Protein AF-A0A6P0Q5F5-F1 (afdb_monomer_lite)

Radius of gyration: 24.85 Å; chains: 1; bounding box: 51×72×70 Å

Structure (mmCIF, N/CA/C/O backbone):
data_AF-A0A6P0Q5F5-F1
#
_entry.id   AF-A0A6P0Q5F5-F1
#
loop_
_atom_site.group_PDB
_atom_site.id
_atom_site.type_symbol
_atom_site.label_atom_id
_atom_site.label_alt_id
_atom_site.label_comp_id
_atom_site.label_asym_id
_atom_site.label_entity_id
_atom_site.label_seq_id
_atom_site.pdbx_PDB_ins_code
_atom_site.Cartn_x
_atom_site.Cartn_y
_atom_site.Cartn_z
_atom_site.occupancy
_atom_site.B_iso_or_equiv
_atom_site.auth_seq_id
_atom_site.auth_comp_id
_atom_site.auth_asym_id
_atom_site.auth_atom_id
_atom_site.pdbx_PDB_model_num
ATOM 1 N N . MET A 1 1 ? -6.596 -30.985 15.716 1.00 30.78 1 MET A N 1
ATOM 2 C CA . MET A 1 1 ? -5.579 -29.990 16.115 1.00 30.78 1 MET A CA 1
ATOM 3 C C . MET A 1 1 ? -5.295 -29.166 14.877 1.00 30.78 1 MET A C 1
ATOM 5 O O . MET A 1 1 ? -4.617 -29.655 13.985 1.00 30.78 1 MET A O 1
ATOM 9 N N . ASN A 1 2 ? -5.931 -28.003 14.753 1.00 33.09 2 ASN A N 1
ATOM 10 C CA . ASN A 1 2 ? -5.786 -27.166 13.567 1.00 33.09 2 ASN A CA 1
ATOM 11 C C . ASN A 1 2 ? -4.580 -26.261 13.804 1.00 33.09 2 ASN A C 1
ATOM 13 O O . ASN A 1 2 ? -4.700 -25.262 14.504 1.00 33.09 2 ASN A O 1
ATOM 17 N N . ASN A 1 3 ? -3.423 -26.634 13.256 1.00 36.75 3 ASN A N 1
ATOM 18 C CA . ASN A 1 3 ? -2.326 -25.691 13.055 1.00 36.75 3 ASN A CA 1
ATOM 19 C C . ASN A 1 3 ? -2.768 -24.722 11.954 1.00 36.75 3 ASN A C 1
ATOM 21 O O . ASN A 1 3 ? -2.435 -24.894 10.785 1.00 36.75 3 ASN A O 1
ATOM 25 N N . LEU A 1 4 ? -3.600 -23.748 12.322 1.00 44.88 4 LEU A N 1
ATOM 26 C CA . LEU A 1 4 ? -3.701 -22.510 11.571 1.00 44.88 4 LEU A CA 1
ATOM 27 C C . LEU A 1 4 ? -2.358 -21.830 11.797 1.00 44.88 4 LEU A C 1
ATOM 29 O O . LEU A 1 4 ? -2.124 -21.259 12.858 1.00 44.88 4 LEU A O 1
ATOM 33 N N . THR A 1 5 ? -1.440 -21.984 10.848 1.00 49.50 5 THR A N 1
ATOM 34 C CA . THR A 1 5 ? -0.287 -21.097 10.750 1.00 49.50 5 THR A CA 1
ATOM 35 C C . THR A 1 5 ? -0.879 -19.707 10.566 1.00 49.50 5 THR A C 1
ATOM 37 O O . THR A 1 5 ? -1.282 -19.350 9.460 1.00 49.50 5 THR A O 1
ATOM 40 N N . GLU A 1 6 ? -1.079 -18.979 11.668 1.00 58.75 6 GLU A N 1
ATOM 41 C CA . GLU A 1 6 ? -1.557 -17.609 11.605 1.00 58.75 6 GLU A CA 1
ATOM 42 C C . GLU A 1 6 ? -0.559 -16.845 10.756 1.00 58.75 6 GLU A C 1
ATOM 44 O O . GLU A 1 6 ? 0.623 -16.717 11.076 1.00 58.75 6 GLU A O 1
ATOM 49 N N . LYS A 1 7 ? -1.044 -16.413 9.603 1.00 70.94 7 LYS A N 1
ATOM 50 C CA . LYS A 1 7 ? -0.263 -15.641 8.671 1.00 70.94 7 LYS A CA 1
ATOM 51 C C . LYS A 1 7 ? 0.070 -14.317 9.349 1.00 70.94 7 LYS A C 1
ATOM 53 O O . LYS A 1 7 ? -0.831 -13.529 9.635 1.00 70.94 7 LYS A O 1
ATOM 58 N N . LEU A 1 8 ? 1.353 -14.103 9.636 1.00 79.62 8 LEU A N 1
ATOM 59 C CA . LEU A 1 8 ? 1.814 -12.877 10.274 1.00 79.62 8 LEU A CA 1
ATOM 60 C C . LEU A 1 8 ? 1.468 -11.691 9.372 1.00 79.62 8 LEU A C 1
ATOM 62 O O . LEU A 1 8 ? 1.936 -11.584 8.238 1.00 79.62 8 LEU A O 1
ATOM 66 N N . ALA A 1 9 ? 0.608 -10.828 9.896 1.00 87.94 9 ALA A N 1
ATOM 67 C CA . ALA A 1 9 ? 0.249 -9.560 9.297 1.00 87.94 9 ALA A CA 1
ATOM 68 C C . ALA A 1 9 ? 1.046 -8.441 9.971 1.00 87.94 9 ALA A C 1
ATOM 70 O O . ALA A 1 9 ? 1.388 -8.539 11.151 1.00 87.94 9 ALA A O 1
ATOM 71 N N . PHE A 1 10 ? 1.307 -7.367 9.234 1.00 94.69 10 PHE A N 1
ATOM 72 C CA . PHE A 1 10 ? 2.045 -6.218 9.746 1.00 94.69 10 PHE A CA 1
ATOM 73 C C . PHE A 1 10 ? 1.106 -5.026 9.909 1.00 94.69 10 PHE A C 1
ATOM 75 O O . PHE A 1 10 ? 0.534 -4.544 8.932 1.00 94.69 10 PHE A O 1
ATOM 82 N N . SER A 1 11 ? 0.926 -4.569 11.146 1.00 96.44 11 SER A N 1
ATOM 83 C CA . SER A 1 11 ? 0.076 -3.421 11.463 1.00 96.44 11 SER A CA 1
ATOM 84 C C . SER A 1 11 ? 0.903 -2.146 11.564 1.00 96.44 11 SER A C 1
ATOM 86 O O . SER A 1 11 ? 1.882 -2.095 12.306 1.00 96.44 11 SER A O 1
ATOM 88 N N . VAL A 1 12 ? 0.455 -1.096 10.880 1.00 94.50 12 VAL A N 1
ATOM 89 C CA . VAL A 1 12 ? 1.056 0.239 10.905 1.00 94.50 12 VAL A CA 1
ATOM 90 C C . VAL A 1 12 ? 0.037 1.273 11.379 1.00 94.50 12 VAL A C 1
ATOM 92 O O . VAL A 1 12 ? -1.121 1.232 10.952 1.00 94.50 12 VAL A O 1
ATOM 95 N N . PRO A 1 13 ? 0.422 2.207 12.264 1.00 96.31 13 PRO A N 1
ATOM 96 C CA . PRO A 1 13 ? -0.427 3.346 12.573 1.00 96.31 13 PRO A CA 1
ATOM 97 C C . PRO A 1 13 ? -0.519 4.261 11.347 1.00 96.31 13 PRO A C 1
ATOM 99 O O . PRO A 1 13 ? 0.495 4.606 10.741 1.00 96.31 13 PRO A O 1
ATOM 102 N N . ILE A 1 14 ? -1.731 4.678 10.994 1.00 96.44 14 ILE A N 1
ATOM 103 C CA . ILE A 1 14 ? -1.951 5.673 9.945 1.00 96.44 14 ILE A CA 1
ATOM 104 C C . ILE A 1 14 ? -1.686 7.045 10.555 1.00 96.44 14 ILE A C 1
ATOM 106 O O . ILE A 1 14 ? -2.348 7.464 11.507 1.00 96.44 14 ILE A O 1
ATOM 110 N N . THR A 1 15 ? -0.683 7.736 10.023 1.00 96.19 15 THR A N 1
ATOM 111 C CA . THR A 1 15 ? -0.298 9.056 10.524 1.00 96.19 15 THR A CA 1
ATOM 112 C C . THR A 1 15 ? -1.267 10.135 10.045 1.00 96.19 15 THR A C 1
ATOM 114 O O . THR A 1 15 ? -1.965 9.986 9.040 1.00 96.19 15 THR A O 1
ATOM 117 N N . ARG A 1 16 ? -1.282 11.270 10.752 1.00 96.81 16 ARG A N 1
ATOM 118 C CA . ARG A 1 16 ? -2.083 12.434 10.358 1.00 96.81 16 ARG A CA 1
ATOM 119 C C . ARG A 1 16 ? -1.721 12.937 8.958 1.00 96.81 16 ARG A C 1
ATOM 121 O O . ARG A 1 16 ? -2.620 13.295 8.206 1.00 96.81 16 ARG A O 1
ATOM 128 N N . ASP A 1 17 ? -0.439 12.934 8.613 1.00 97.56 17 ASP A N 1
ATOM 129 C CA . ASP A 1 17 ? 0.038 13.437 7.324 1.00 97.56 17 ASP A CA 1
ATOM 130 C C . ASP A 1 17 ? -0.483 12.572 6.168 1.00 97.56 17 ASP A C 1
ATOM 132 O O . ASP A 1 17 ? -0.866 13.093 5.122 1.00 97.56 17 ASP A O 1
ATOM 136 N N . TRP A 1 18 ? -0.584 11.253 6.373 1.00 97.81 18 TRP A N 1
ATOM 137 C CA . TRP A 1 18 ? -1.145 10.340 5.372 1.00 97.81 18 TRP A CA 1
ATOM 138 C C . TRP A 1 18 ? -2.636 10.585 5.167 1.00 97.81 18 TRP A C 1
ATOM 140 O O . TRP A 1 18 ? -3.094 10.608 4.028 1.00 97.81 18 TRP A O 1
ATOM 150 N N . TYR A 1 19 ? -3.383 10.822 6.249 1.00 98.38 19 TYR A N 1
ATOM 151 C CA . TYR A 1 19 ? -4.792 11.197 6.146 1.00 98.38 19 TYR A CA 1
ATOM 152 C C . TYR A 1 19 ? -4.983 12.508 5.393 1.00 98.38 19 TYR A C 1
ATOM 154 O O . TYR A 1 19 ? -5.801 12.567 4.484 1.00 98.38 19 TYR A O 1
ATOM 162 N N . GLN A 1 20 ? -4.206 13.540 5.720 1.00 98.38 20 GLN A N 1
ATOM 163 C CA . GLN A 1 20 ? -4.301 14.835 5.042 1.00 98.38 20 GLN A CA 1
ATOM 164 C C . GLN A 1 20 ? -3.989 14.725 3.549 1.00 98.38 20 GLN A C 1
ATOM 166 O O . GLN A 1 20 ? -4.656 15.350 2.722 1.00 98.38 20 GLN A O 1
ATOM 171 N N . LEU A 1 21 ? -3.000 13.909 3.191 1.00 97.94 21 LEU A N 1
ATOM 172 C CA . LEU A 1 21 ? -2.677 13.660 1.795 1.00 97.94 21 LEU A CA 1
ATOM 173 C C . LEU A 1 21 ? -3.788 12.882 1.080 1.00 97.94 21 LEU A C 1
ATOM 175 O O . LEU A 1 21 ? -4.198 13.277 -0.010 1.00 97.94 21 LEU A O 1
ATOM 179 N N . ALA A 1 22 ? -4.307 11.820 1.702 1.00 98.31 22 ALA A N 1
ATOM 180 C CA . ALA A 1 22 ? -5.419 11.042 1.165 1.00 98.31 22 ALA A CA 1
ATOM 181 C C . ALA A 1 22 ? -6.675 11.906 0.972 1.00 98.31 22 ALA A C 1
ATOM 183 O O . ALA A 1 22 ? -7.321 11.813 -0.067 1.00 98.31 22 ALA A O 1
ATOM 184 N N . GLU A 1 23 ? -6.989 12.794 1.922 1.00 98.44 23 GLU A N 1
ATOM 185 C CA . GLU A 1 23 ? -8.069 13.781 1.796 1.00 98.44 23 GLU A CA 1
ATOM 186 C C . GLU A 1 23 ? -7.823 14.737 0.632 1.00 98.44 23 GLU A C 1
ATOM 188 O O . GLU A 1 23 ? -8.728 14.965 -0.165 1.00 98.44 23 GLU A O 1
ATOM 193 N N . THR A 1 24 ? -6.600 15.255 0.494 1.00 98.31 24 THR A N 1
ATOM 194 C CA . THR A 1 24 ? -6.238 16.164 -0.603 1.00 98.31 24 THR A CA 1
ATOM 195 C C . THR A 1 24 ? -6.460 15.492 -1.957 1.00 98.31 24 THR A C 1
ATOM 197 O O . THR A 1 24 ? -7.180 16.021 -2.798 1.00 98.31 24 THR A O 1
ATOM 200 N N . PHE A 1 25 ? -5.921 14.286 -2.154 1.00 98.19 25 PHE A N 1
ATOM 201 C CA . PHE A 1 25 ? -6.07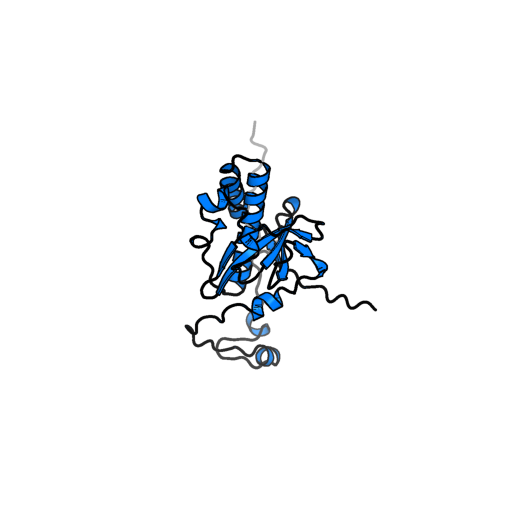8 13.548 -3.411 1.00 98.19 25 PHE A CA 1
ATOM 202 C C . PHE A 1 25 ? -7.521 13.107 -3.671 1.00 98.19 25 PHE A C 1
ATOM 204 O O . PHE A 1 25 ? -7.946 13.043 -4.825 1.00 98.19 25 PHE A O 1
ATOM 211 N N . SER A 1 26 ? -8.281 12.814 -2.615 1.00 98.25 26 SER A N 1
ATOM 212 C CA . SER A 1 26 ? -9.703 12.475 -2.689 1.00 98.25 26 SER A CA 1
ATOM 213 C C . SER A 1 26 ? -10.544 13.672 -3.142 1.00 98.25 26 SER A C 1
ATOM 215 O O . SER A 1 26 ? -11.367 13.535 -4.043 1.00 98.25 26 SER A O 1
ATOM 217 N N . GLN A 1 27 ? -10.285 14.863 -2.592 1.00 97.81 27 GLN A N 1
ATOM 218 C CA . GLN A 1 27 ? -10.999 16.105 -2.927 1.00 97.81 27 GLN A CA 1
ATOM 219 C C . GLN A 1 27 ? -10.750 16.590 -4.361 1.00 97.81 27 GLN A C 1
ATOM 221 O O . GLN A 1 27 ? -11.548 17.357 -4.898 1.00 97.81 27 GLN A O 1
ATOM 226 N N . GLU A 1 28 ? -9.668 16.142 -4.998 1.00 96.31 28 GLU A N 1
ATOM 227 C CA . GLU A 1 28 ? -9.411 16.389 -6.420 1.00 96.31 28 GLU A CA 1
ATOM 228 C C . GLU A 1 28 ? -10.360 15.602 -7.342 1.00 96.31 28 GLU A C 1
ATOM 230 O O . GLU A 1 28 ? -10.462 15.923 -8.527 1.00 96.31 28 GLU A O 1
ATOM 235 N N . GLN A 1 29 ? -11.048 14.574 -6.833 1.00 97.44 29 GLN A N 1
ATOM 236 C CA . GLN A 1 29 ? -11.922 13.720 -7.636 1.00 97.44 29 GLN A CA 1
ATOM 237 C C . GLN A 1 29 ? -13.351 14.270 -7.690 1.00 97.44 29 GLN A C 1
ATOM 239 O O . GLN A 1 29 ? -13.898 14.744 -6.697 1.00 97.44 29 GLN A O 1
ATOM 244 N N . HIS A 1 30 ? -13.978 14.183 -8.865 1.00 93.88 30 HIS A N 1
ATOM 245 C CA . HIS A 1 30 ? -15.363 14.629 -9.056 1.00 93.88 30 HIS A CA 1
ATOM 246 C C . HIS A 1 30 ? -16.392 13.592 -8.603 1.00 93.88 30 HIS A C 1
ATOM 248 O O . HIS A 1 30 ? -17.409 13.951 -8.013 1.00 93.88 30 HIS A O 1
ATOM 254 N N . GLU A 1 31 ? -16.129 12.316 -8.879 1.00 96.56 31 GLU A N 1
ATOM 255 C CA . GLU A 1 31 ? -17.048 11.226 -8.562 1.00 96.56 31 GLU A CA 1
ATOM 256 C C . GLU A 1 31 ? -16.818 10.728 -7.124 1.00 96.56 31 GLU A C 1
ATOM 258 O O . GLU A 1 31 ? -15.674 10.419 -6.777 1.00 96.56 31 GLU A O 1
ATOM 263 N N . PRO A 1 32 ? -17.865 10.599 -6.286 1.00 96.88 32 PRO A N 1
ATOM 264 C CA . PRO A 1 32 ? -17.715 10.184 -4.888 1.00 96.88 32 PRO A CA 1
ATOM 265 C C . PRO A 1 32 ? -17.042 8.819 -4.706 1.00 96.88 32 PRO A C 1
ATOM 267 O O . PRO A 1 32 ? -16.148 8.682 -3.872 1.00 96.88 32 PRO A O 1
ATOM 270 N N . ASP A 1 33 ? -17.414 7.825 -5.516 1.00 96.56 33 ASP A N 1
ATOM 271 C CA . ASP A 1 33 ? -16.827 6.479 -5.436 1.00 96.56 33 ASP A CA 1
ATOM 272 C C . ASP A 1 33 ? -15.332 6.518 -5.778 1.00 96.56 33 ASP A C 1
ATOM 274 O O . ASP A 1 33 ? -14.498 5.917 -5.104 1.00 96.56 33 ASP A O 1
ATOM 278 N N . LYS A 1 34 ? -14.970 7.332 -6.774 1.00 97.56 34 LYS A N 1
ATOM 279 C CA . LYS A 1 34 ? -13.580 7.553 -7.167 1.00 97.56 34 LYS A CA 1
ATOM 280 C C . LYS A 1 34 ? -12.786 8.280 -6.083 1.00 97.56 34 LYS A C 1
ATOM 282 O O . LYS A 1 34 ? -11.626 7.946 -5.845 1.00 97.56 34 LYS A O 1
ATOM 287 N N . ALA A 1 35 ? -13.398 9.267 -5.432 1.00 98.19 35 ALA A N 1
ATOM 288 C CA . ALA A 1 35 ? -12.809 9.979 -4.305 1.00 98.19 35 ALA A CA 1
ATOM 289 C C . ALA A 1 35 ? -12.492 9.011 -3.155 1.00 98.19 35 ALA A C 1
ATOM 291 O O . ALA A 1 35 ? -11.411 9.096 -2.565 1.00 98.19 35 ALA A O 1
ATOM 292 N N . GLN A 1 36 ? -13.396 8.068 -2.877 1.00 98.06 36 GLN A N 1
ATOM 293 C CA . GLN A 1 36 ? -13.204 7.037 -1.861 1.00 98.06 36 GLN A CA 1
ATOM 294 C C . GLN A 1 36 ? -12.095 6.046 -2.244 1.00 98.06 36 GLN A C 1
ATOM 296 O O . GLN A 1 36 ? -11.232 5.754 -1.414 1.00 98.06 36 GLN A O 1
ATOM 301 N N . ASP A 1 37 ? -12.071 5.576 -3.494 1.00 97.81 37 ASP A N 1
ATOM 302 C CA . ASP A 1 37 ? -11.005 4.706 -4.004 1.00 97.81 37 ASP A CA 1
ATOM 303 C C . ASP A 1 37 ? -9.635 5.369 -3.845 1.00 97.81 37 ASP A C 1
ATOM 305 O O . ASP A 1 37 ? -8.713 4.794 -3.272 1.00 97.81 37 ASP A O 1
ATOM 309 N N . VAL A 1 38 ? -9.505 6.615 -4.308 1.00 98.44 38 VAL A N 1
ATOM 310 C CA . VAL A 1 38 ? -8.252 7.374 -4.228 1.00 98.44 38 VAL A CA 1
ATOM 311 C C . VAL A 1 38 ? -7.814 7.575 -2.780 1.00 98.44 38 VAL A C 1
ATOM 313 O O . VAL A 1 38 ? -6.628 7.425 -2.472 1.00 98.44 38 VAL A O 1
ATOM 316 N N . TYR A 1 39 ? -8.755 7.865 -1.884 1.00 98.69 39 TYR A N 1
ATOM 317 C CA . TYR A 1 39 ? -8.476 8.001 -0.461 1.00 98.69 39 TYR A CA 1
ATOM 318 C C . TYR A 1 39 ? -7.871 6.710 0.116 1.00 98.69 39 TYR A C 1
ATOM 320 O O . TYR A 1 39 ? -6.785 6.734 0.700 1.00 98.69 39 TYR A O 1
ATOM 328 N N . LEU A 1 40 ? -8.538 5.567 -0.082 1.00 98.62 40 LEU A N 1
ATOM 329 C CA . LEU A 1 40 ? -8.095 4.279 0.459 1.00 98.62 40 LEU A CA 1
ATOM 330 C C . LEU A 1 40 ? -6.793 3.796 -0.190 1.00 98.62 40 LEU A C 1
ATOM 332 O O . LEU A 1 40 ? -5.897 3.327 0.515 1.00 98.62 40 LEU A O 1
ATOM 336 N N . ASN A 1 41 ? -6.658 3.964 -1.507 1.00 98.62 41 ASN A N 1
ATOM 337 C CA . ASN A 1 41 ? -5.441 3.635 -2.246 1.00 98.62 41 ASN A CA 1
ATOM 338 C C . ASN A 1 41 ? -4.243 4.415 -1.707 1.00 98.62 41 ASN A C 1
ATOM 340 O O . ASN A 1 41 ? -3.178 3.839 -1.503 1.00 98.62 41 ASN A O 1
ATOM 344 N N . THR A 1 42 ? -4.419 5.711 -1.432 1.00 98.69 42 THR A N 1
ATOM 345 C CA . THR A 1 42 ? -3.347 6.553 -0.885 1.00 98.69 42 THR A CA 1
ATOM 346 C C . THR A 1 42 ? -2.883 6.022 0.471 1.00 98.69 42 THR A C 1
ATOM 348 O O . THR A 1 42 ? -1.686 5.846 0.688 1.00 98.69 42 THR A O 1
ATOM 351 N N . LEU A 1 43 ? -3.811 5.678 1.369 1.00 98.75 43 LEU A N 1
ATOM 352 C CA . LEU A 1 43 ? -3.458 5.103 2.671 1.00 98.75 43 LEU A CA 1
ATOM 353 C C . LEU A 1 43 ? -2.742 3.750 2.540 1.00 98.75 43 LEU A C 1
ATOM 355 O O . LEU A 1 43 ? -1.762 3.508 3.246 1.00 98.75 43 LEU A O 1
ATOM 359 N N . ALA A 1 44 ? -3.188 2.890 1.621 1.00 98.69 44 ALA A N 1
ATOM 360 C CA . ALA A 1 44 ? -2.556 1.598 1.365 1.00 98.69 44 ALA A CA 1
ATOM 361 C C . ALA A 1 44 ? -1.131 1.747 0.806 1.00 98.69 44 ALA A C 1
ATOM 363 O O . ALA A 1 44 ? -0.213 1.103 1.314 1.00 98.69 44 ALA A O 1
ATOM 364 N N . VAL A 1 45 ? -0.921 2.631 -0.177 1.00 98.75 45 VAL A N 1
ATOM 365 C CA . VAL A 1 45 ? 0.405 2.920 -0.755 1.00 98.75 45 VAL A CA 1
ATOM 366 C C . VAL A 1 45 ? 1.379 3.382 0.327 1.00 98.75 45 VAL A C 1
ATOM 368 O O . VAL A 1 45 ? 2.492 2.868 0.414 1.00 98.75 45 VAL A O 1
ATOM 371 N N . TYR A 1 46 ? 0.961 4.301 1.199 1.00 98.56 46 TYR A N 1
ATOM 372 C CA . TYR A 1 46 ? 1.827 4.814 2.262 1.00 98.56 46 TYR A CA 1
ATOM 373 C C . TYR A 1 46 ? 2.108 3.779 3.359 1.00 98.56 46 TYR A C 1
ATOM 375 O O . TYR A 1 46 ? 3.233 3.712 3.859 1.00 98.56 46 TYR A O 1
ATOM 383 N N . ALA A 1 47 ? 1.136 2.924 3.686 1.00 98.50 47 ALA A N 1
ATOM 384 C CA . ALA A 1 47 ? 1.337 1.809 4.607 1.00 98.50 47 ALA A CA 1
ATOM 385 C C . ALA A 1 47 ? 2.376 0.803 4.079 1.00 98.50 47 ALA A C 1
ATOM 387 O O . ALA A 1 47 ? 3.272 0.391 4.820 1.00 98.50 47 ALA A O 1
ATOM 388 N N . VAL A 1 48 ? 2.293 0.439 2.794 1.00 98.44 48 VAL A N 1
ATOM 389 C CA . VAL A 1 48 ? 3.268 -0.456 2.150 1.00 98.44 48 VAL A CA 1
ATOM 390 C C . VAL A 1 48 ? 4.626 0.222 2.014 1.00 98.44 48 VAL A C 1
ATOM 392 O O . VAL A 1 48 ? 5.643 -0.403 2.303 1.00 98.44 48 VAL A O 1
ATOM 395 N N . ASN A 1 49 ? 4.659 1.506 1.659 1.00 98.31 49 ASN A N 1
ATOM 396 C CA . ASN A 1 49 ? 5.889 2.287 1.609 1.00 98.31 49 ASN A CA 1
ATOM 397 C C . ASN A 1 49 ? 6.620 2.281 2.957 1.00 98.31 49 ASN A C 1
ATOM 399 O O . ASN A 1 49 ? 7.815 2.008 3.003 1.00 98.31 49 ASN A O 1
ATOM 403 N N . PHE A 1 50 ? 5.903 2.524 4.056 1.00 97.94 50 PHE A N 1
ATOM 404 C CA . PHE A 1 50 ? 6.480 2.461 5.398 1.00 97.94 50 PHE A CA 1
ATOM 405 C C . PHE A 1 50 ? 7.023 1.065 5.724 1.00 97.94 50 PHE A C 1
ATOM 407 O O . PHE A 1 50 ? 8.136 0.941 6.225 1.00 97.94 50 PHE A O 1
ATOM 414 N N . TYR A 1 51 ? 6.271 0.008 5.399 1.00 97.00 51 TYR A N 1
ATOM 415 C CA . TYR A 1 51 ? 6.741 -1.364 5.588 1.00 97.00 51 TYR A CA 1
ATOM 416 C C . TYR A 1 51 ? 8.037 -1.647 4.811 1.00 97.00 51 TYR A C 1
ATOM 418 O O . TYR A 1 51 ? 8.981 -2.182 5.387 1.00 97.00 51 TYR A O 1
ATOM 426 N N . LEU A 1 52 ? 8.118 -1.251 3.537 1.00 95.88 52 LEU A N 1
ATOM 427 C CA . LEU A 1 52 ? 9.320 -1.437 2.718 1.00 95.88 52 LEU A CA 1
ATOM 428 C C . LEU A 1 52 ? 10.511 -0.623 3.237 1.00 95.88 52 LEU A C 1
ATOM 430 O O . LEU A 1 52 ? 11.624 -1.139 3.264 1.00 95.88 52 LEU A O 1
ATOM 434 N N . GLN A 1 53 ? 10.279 0.591 3.740 1.00 94.44 53 GLN A N 1
ATOM 435 C CA . GLN A 1 53 ? 11.312 1.382 4.412 1.00 94.44 53 GLN A CA 1
ATOM 436 C C . GLN A 1 53 ? 11.843 0.688 5.673 1.00 94.44 53 GLN A C 1
ATOM 438 O O . GLN A 1 53 ? 13.047 0.717 5.916 1.00 94.44 53 GLN A O 1
ATOM 443 N N . CYS A 1 54 ? 10.985 0.019 6.455 1.00 92.12 54 CYS A N 1
ATOM 444 C CA . CYS A 1 54 ? 11.439 -0.806 7.580 1.00 92.12 54 CYS A CA 1
ATOM 445 C C . CYS A 1 54 ? 12.308 -1.990 7.137 1.00 92.12 54 CYS A C 1
ATOM 447 O O . CYS A 1 54 ? 13.123 -2.458 7.925 1.00 92.12 54 CYS A O 1
ATOM 449 N N . MET A 1 55 ? 12.118 -2.484 5.911 1.00 90.75 55 MET A N 1
ATOM 450 C CA . MET A 1 55 ? 12.926 -3.549 5.307 1.00 90.75 55 MET A CA 1
ATOM 451 C C . MET A 1 55 ? 14.136 -3.002 4.527 1.00 90.75 55 MET A C 1
ATOM 453 O O . MET A 1 55 ? 14.746 -3.749 3.770 1.00 90.75 55 MET A O 1
ATOM 457 N N . GLU A 1 56 ? 14.456 -1.709 4.673 1.00 90.81 56 GLU A N 1
ATOM 458 C CA . GLU A 1 56 ? 15.553 -1.021 3.972 1.00 90.81 56 GLU A CA 1
ATOM 459 C C . GLU A 1 56 ? 15.456 -1.098 2.436 1.00 90.81 56 GLU A C 1
ATOM 461 O O . GLU A 1 56 ? 16.452 -1.001 1.720 1.00 90.81 56 GLU A O 1
ATOM 466 N N . VAL A 1 57 ? 14.235 -1.234 1.909 1.00 93.12 57 VAL A N 1
ATOM 467 C CA . VAL A 1 57 ? 13.973 -1.240 0.469 1.00 93.12 57 VAL A CA 1
ATOM 468 C C . VAL A 1 57 ? 13.637 0.162 -0.019 1.00 93.12 57 VAL A C 1
ATOM 470 O O . VAL A 1 57 ? 12.704 0.810 0.462 1.00 93.12 57 VAL A O 1
ATOM 473 N N . GLU A 1 58 ? 14.375 0.615 -1.030 1.00 94.50 58 GLU A N 1
ATOM 474 C CA . GLU A 1 58 ? 14.145 1.912 -1.655 1.00 94.50 58 GLU A CA 1
ATOM 475 C C . GLU A 1 58 ? 12.902 1.927 -2.554 1.00 94.50 58 GLU A C 1
ATOM 477 O O . GLU A 1 58 ? 12.739 1.123 -3.478 1.00 94.50 58 GLU A O 1
ATOM 482 N N . THR A 1 59 ? 12.058 2.930 -2.337 1.00 96.75 59 THR A N 1
ATOM 483 C CA . THR A 1 59 ? 10.832 3.191 -3.094 1.00 96.75 59 THR A CA 1
ATOM 484 C C . THR A 1 59 ? 10.867 4.582 -3.726 1.00 96.75 59 THR A C 1
ATOM 486 O O . THR A 1 59 ? 11.649 5.452 -3.333 1.00 96.75 59 THR A O 1
ATOM 489 N N . ASP A 1 60 ? 10.022 4.803 -4.730 1.00 97.75 60 ASP A N 1
ATOM 490 C CA . ASP A 1 60 ? 9.860 6.093 -5.397 1.00 97.75 60 ASP A CA 1
ATOM 491 C C . ASP A 1 60 ? 8.373 6.433 -5.566 1.00 97.75 60 ASP A C 1
ATOM 493 O O . ASP A 1 60 ? 7.714 6.073 -6.544 1.00 97.75 60 ASP A O 1
ATOM 497 N N . LEU A 1 61 ? 7.824 7.151 -4.584 1.00 97.44 61 LEU A N 1
ATOM 498 C CA . LEU A 1 61 ? 6.432 7.602 -4.626 1.00 97.44 61 LEU A CA 1
ATOM 499 C C . LEU A 1 61 ? 6.165 8.472 -5.861 1.00 97.44 61 LEU A C 1
ATOM 501 O O . LEU A 1 61 ? 5.153 8.278 -6.525 1.00 97.44 61 LEU A O 1
ATOM 505 N N . ALA A 1 62 ? 7.088 9.367 -6.222 1.00 97.19 62 ALA A N 1
ATOM 506 C CA . ALA A 1 62 ? 6.905 10.298 -7.334 1.00 97.19 62 ALA A CA 1
ATOM 507 C C . ALA A 1 62 ? 6.871 9.595 -8.702 1.00 97.19 62 ALA A C 1
ATOM 509 O O . ALA A 1 62 ? 6.165 10.049 -9.602 1.00 97.19 62 ALA A O 1
ATOM 510 N N . ALA A 1 63 ? 7.599 8.485 -8.852 1.00 97.19 63 ALA A N 1
ATOM 511 C CA . ALA A 1 63 ? 7.584 7.656 -10.057 1.00 97.19 63 ALA A CA 1
ATOM 512 C C . ALA A 1 63 ? 6.396 6.675 -10.136 1.00 97.19 63 ALA A C 1
ATOM 514 O O . ALA A 1 63 ? 6.261 5.967 -11.136 1.00 97.19 63 ALA A O 1
ATOM 515 N N . SER A 1 64 ? 5.557 6.604 -9.098 1.00 97.44 64 SER A N 1
ATOM 516 C CA . SER A 1 64 ? 4.375 5.733 -9.059 1.00 97.44 64 SER A CA 1
ATOM 517 C C . SER A 1 64 ? 3.193 6.374 -9.794 1.00 97.44 64 SER A C 1
ATOM 519 O O . SER A 1 64 ? 2.980 7.587 -9.689 1.00 97.44 64 SER A O 1
ATOM 521 N N . ASP A 1 65 ? 2.378 5.582 -10.496 1.00 96.56 65 ASP A N 1
ATOM 522 C CA . ASP A 1 65 ? 1.199 6.104 -11.206 1.00 96.56 65 ASP A CA 1
ATOM 523 C C . ASP A 1 65 ? 0.186 6.712 -10.225 1.00 96.56 65 ASP A C 1
ATOM 525 O O . ASP A 1 65 ? -0.442 7.725 -10.532 1.00 96.56 65 ASP A O 1
ATOM 529 N N . SER A 1 66 ? 0.088 6.152 -9.016 1.00 96.06 66 SER A N 1
ATOM 530 C CA . SER A 1 66 ? -0.724 6.660 -7.902 1.00 96.06 66 SER A CA 1
ATOM 531 C C . SER A 1 66 ? -0.424 8.120 -7.527 1.00 96.06 66 SER A C 1
ATOM 533 O O . SER A 1 66 ? -1.317 8.856 -7.093 1.00 96.06 66 SER A O 1
ATOM 535 N N . SER A 1 67 ? 0.802 8.590 -7.765 1.00 95.44 67 SER A N 1
ATOM 536 C CA . SER A 1 67 ? 1.204 9.976 -7.506 1.00 95.44 67 SER A CA 1
ATOM 537 C C . SER A 1 67 ? 0.962 10.904 -8.699 1.00 95.44 67 SER A C 1
ATOM 539 O O . SER A 1 67 ? 0.901 12.122 -8.517 1.00 95.44 67 SER A O 1
ATOM 541 N N . ASN A 1 68 ? 0.732 10.368 -9.902 1.00 96.75 68 ASN A N 1
ATOM 542 C CA . ASN A 1 68 ? 0.399 11.153 -11.086 1.00 96.75 68 ASN A CA 1
ATOM 543 C C . ASN A 1 68 ? -1.084 11.583 -11.062 1.00 96.75 68 ASN A C 1
ATOM 545 O O . ASN A 1 68 ? -1.961 10.723 -11.139 1.00 96.75 68 ASN A O 1
ATOM 549 N N . PRO A 1 69 ? -1.406 12.894 -11.030 1.00 96.25 69 PRO A N 1
ATOM 550 C CA . PRO A 1 69 ? -2.793 13.358 -10.933 1.00 96.25 69 PRO A CA 1
ATOM 551 C C . PRO A 1 69 ? -3.698 12.883 -12.076 1.00 96.25 69 PRO A C 1
ATOM 553 O O . PRO A 1 69 ? -4.860 12.553 -11.849 1.00 96.25 69 PRO A O 1
ATOM 556 N N . ALA A 1 70 ? -3.170 12.809 -13.303 1.00 96.12 70 ALA A N 1
ATOM 557 C CA . ALA A 1 70 ? -3.945 12.372 -14.459 1.00 96.12 70 ALA A CA 1
ATOM 558 C C . ALA A 1 70 ? -4.263 10.874 -14.380 1.00 96.12 70 ALA A C 1
ATOM 560 O O . ALA A 1 70 ? -5.410 10.481 -14.578 1.00 96.12 70 ALA A O 1
ATOM 561 N N . LEU A 1 71 ? -3.274 10.038 -14.044 1.00 96.12 71 LEU A N 1
ATOM 562 C CA . LEU A 1 71 ? -3.490 8.594 -13.903 1.00 96.12 71 LEU A CA 1
ATOM 563 C C . LEU A 1 71 ? -4.374 8.278 -12.696 1.00 96.12 71 LEU A C 1
ATOM 565 O O . LEU A 1 71 ? -5.316 7.505 -12.830 1.00 96.12 71 LEU A O 1
ATOM 569 N N . ARG A 1 72 ? -4.157 8.948 -11.560 1.00 95.69 72 ARG A N 1
ATOM 570 C CA . ARG A 1 72 ? -5.007 8.836 -10.368 1.00 95.69 72 ARG A CA 1
ATOM 571 C C . ARG A 1 72 ? -6.468 9.178 -10.660 1.00 95.69 72 ARG A C 1
ATOM 573 O O . ARG A 1 72 ? -7.354 8.488 -10.161 1.00 95.69 72 ARG A O 1
ATOM 580 N N . SER A 1 73 ? -6.722 10.193 -11.488 1.00 94.75 73 SER A N 1
ATOM 581 C CA . SER A 1 73 ? -8.079 10.586 -11.884 1.00 94.75 73 SER A CA 1
ATOM 582 C C . SER A 1 73 ? -8.725 9.602 -12.865 1.00 94.75 73 SER A C 1
ATOM 584 O O . SER A 1 73 ? -9.904 9.279 -12.728 1.00 94.75 73 SER A O 1
ATOM 586 N N . LEU A 1 74 ? -7.957 9.068 -13.819 1.00 94.75 74 LEU A N 1
ATOM 587 C CA . LEU A 1 74 ? -8.478 8.204 -14.885 1.00 94.75 74 LEU A CA 1
ATOM 588 C C . LEU A 1 74 ? -8.544 6.712 -14.517 1.00 94.75 74 LEU A C 1
ATOM 590 O O . LEU A 1 74 ? -9.325 5.980 -15.119 1.00 94.75 74 LEU A O 1
ATOM 594 N N . MET A 1 75 ? -7.730 6.251 -13.565 1.00 95.19 75 MET A N 1
ATOM 595 C CA . MET A 1 75 ? -7.520 4.831 -13.250 1.00 95.19 75 MET A CA 1
ATOM 596 C C . MET A 1 75 ? -7.506 4.591 -11.739 1.00 95.19 75 MET A C 1
ATOM 598 O O . MET A 1 75 ? -7.049 5.442 -10.975 1.00 95.19 75 MET A O 1
ATOM 602 N N . ASN A 1 76 ? -8.006 3.448 -11.268 1.00 96.25 76 ASN A N 1
ATOM 603 C CA . ASN A 1 76 ? -7.950 3.010 -9.866 1.00 96.25 76 ASN A CA 1
ATOM 604 C C . ASN A 1 76 ? -6.545 2.462 -9.536 1.00 96.25 76 ASN A C 1
ATOM 606 O O . ASN A 1 76 ? -6.356 1.289 -9.226 1.00 96.25 76 ASN A O 1
ATOM 610 N N . VAL A 1 77 ? -5.546 3.341 -9.650 1.00 95.56 77 VAL A N 1
ATOM 611 C CA . VAL A 1 77 ? -4.136 3.031 -9.401 1.00 95.56 77 VAL A CA 1
ATOM 612 C C . VAL A 1 77 ? -3.813 3.106 -7.914 1.00 95.56 77 VAL A C 1
ATOM 614 O O . VAL A 1 77 ? -4.219 4.032 -7.206 1.00 95.56 77 VAL A O 1
ATOM 617 N N . SER A 1 78 ? -3.055 2.118 -7.454 1.00 97.75 78 SER A N 1
ATOM 618 C CA . SER A 1 78 ? -2.510 2.040 -6.100 1.00 97.75 78 SER A CA 1
ATOM 619 C C . SER A 1 78 ? -1.096 1.464 -6.115 1.00 97.75 78 SER A C 1
ATOM 621 O O . SER A 1 78 ? -0.686 0.757 -5.201 1.00 97.75 78 SER A O 1
ATOM 623 N N . ASP A 1 79 ? -0.353 1.711 -7.190 1.00 98.12 79 ASP A N 1
ATOM 624 C CA . ASP A 1 79 ? 1.005 1.218 -7.333 1.00 98.12 79 ASP A CA 1
ATOM 625 C C . ASP A 1 79 ? 1.997 2.026 -6.490 1.00 98.12 79 ASP A C 1
ATOM 627 O O . ASP A 1 79 ? 1.810 3.212 -6.202 1.00 98.12 79 ASP A O 1
ATOM 631 N N . LEU A 1 80 ? 3.075 1.344 -6.125 1.00 98.56 80 LEU A N 1
ATOM 632 C CA . LEU A 1 80 ? 4.272 1.885 -5.516 1.00 98.56 80 LEU A CA 1
ATOM 633 C C . LEU A 1 80 ? 5.477 1.401 -6.324 1.00 98.56 80 LEU A C 1
ATOM 635 O O . LEU A 1 80 ? 5.710 0.196 -6.454 1.00 98.56 80 LEU A O 1
ATOM 639 N N . MET A 1 81 ? 6.253 2.330 -6.872 1.00 98.06 81 MET A N 1
ATOM 640 C CA . MET A 1 81 ? 7.503 2.018 -7.551 1.00 98.06 81 MET A CA 1
ATOM 641 C C . MET A 1 81 ? 8.550 1.586 -6.524 1.00 98.06 81 MET A C 1
ATOM 643 O O . MET A 1 81 ? 8.933 2.359 -5.646 1.00 98.06 81 MET A O 1
ATOM 647 N N . VAL A 1 82 ? 9.044 0.361 -6.664 1.00 97.19 82 VAL A N 1
ATOM 648 C CA . VAL A 1 82 ? 10.170 -0.176 -5.898 1.00 97.19 82 VAL A CA 1
ATOM 649 C C . VAL A 1 82 ? 11.409 -0.134 -6.784 1.00 97.19 82 VAL A C 1
ATOM 651 O O . VAL A 1 82 ? 11.423 -0.723 -7.873 1.00 97.19 82 VAL A O 1
ATOM 654 N N . LYS A 1 83 ? 12.454 0.577 -6.349 1.00 94.56 83 LYS A N 1
ATOM 655 C CA . LYS A 1 83 ? 13.655 0.772 -7.169 1.00 94.56 83 LYS A CA 1
ATOM 656 C C . LYS A 1 83 ? 14.345 -0.563 -7.438 1.00 94.56 83 LYS A C 1
ATOM 658 O O . LYS A 1 83 ? 14.451 -1.412 -6.562 1.00 94.56 83 LYS A O 1
ATOM 663 N N . GLY A 1 84 ? 14.790 -0.759 -8.678 1.00 91.56 84 GLY A N 1
ATOM 664 C CA . GLY A 1 84 ? 15.443 -2.002 -9.103 1.00 91.56 84 GLY A CA 1
ATOM 665 C C . GLY A 1 84 ? 14.512 -3.214 -9.242 1.00 91.56 84 GLY A C 1
ATOM 666 O O . GLY A 1 84 ? 14.983 -4.270 -9.656 1.00 91.56 84 GLY A O 1
ATOM 667 N N . TRP A 1 85 ? 13.209 -3.076 -8.959 1.00 94.69 85 TRP A N 1
ATOM 668 C CA . TRP A 1 85 ? 12.252 -4.183 -9.037 1.00 94.69 85 TRP A CA 1
ATOM 669 C C . TRP A 1 85 ? 11.060 -3.880 -9.946 1.00 94.69 85 TRP A C 1
ATOM 671 O O . TRP A 1 85 ? 10.818 -4.628 -10.892 1.00 94.69 85 TRP A O 1
ATOM 681 N N . GLY A 1 86 ? 10.349 -2.771 -9.712 1.00 96.25 86 GLY A N 1
ATOM 682 C CA . GLY A 1 86 ? 9.196 -2.343 -10.510 1.00 96.25 86 GLY A CA 1
ATOM 683 C C . GLY A 1 86 ? 7.983 -1.932 -9.669 1.00 96.25 86 GLY A C 1
ATOM 684 O O . GLY A 1 86 ? 8.104 -1.630 -8.485 1.00 96.25 86 GLY A O 1
ATOM 685 N N . LYS A 1 87 ? 6.799 -1.903 -10.294 1.00 97.50 87 LYS A N 1
ATOM 686 C CA . LYS A 1 87 ? 5.543 -1.433 -9.682 1.00 97.50 87 LYS A CA 1
ATOM 687 C C . LYS A 1 87 ? 4.873 -2.514 -8.838 1.00 97.50 87 LYS A C 1
ATOM 689 O O . LYS A 1 87 ? 4.407 -3.521 -9.381 1.00 97.50 87 LYS A O 1
ATOM 694 N N . LEU A 1 88 ? 4.808 -2.294 -7.530 1.00 98.38 88 LEU A N 1
ATOM 695 C CA . LEU A 1 88 ? 4.098 -3.129 -6.564 1.00 98.38 88 LEU A CA 1
ATOM 696 C C . LEU A 1 88 ? 2.697 -2.557 -6.328 1.00 98.38 88 LEU A C 1
ATOM 698 O O . LEU A 1 88 ? 2.566 -1.391 -5.978 1.00 98.38 88 LEU A O 1
ATOM 702 N N . GLU A 1 89 ? 1.646 -3.355 -6.500 1.00 98.38 89 GLU A N 1
ATOM 703 C CA . GLU A 1 89 ? 0.274 -2.875 -6.297 1.00 98.38 89 GLU A CA 1
ATOM 704 C C . GLU A 1 89 ? -0.124 -2.951 -4.812 1.00 98.38 89 GLU A C 1
ATOM 706 O O . GLU A 1 89 ? -0.019 -4.011 -4.196 1.00 98.38 89 GLU A O 1
ATOM 711 N N . CYS A 1 90 ? -0.612 -1.852 -4.237 1.00 98.44 90 CYS A N 1
ATOM 712 C CA . CYS A 1 90 ? -0.976 -1.722 -2.824 1.00 98.44 90 CYS A CA 1
ATOM 713 C C . CYS A 1 90 ? -2.502 -1.641 -2.675 1.00 98.44 90 CYS A C 1
ATOM 715 O O . CYS A 1 90 ? -3.075 -0.558 -2.586 1.00 98.44 90 CYS A O 1
ATOM 717 N N . ARG A 1 91 ? -3.186 -2.788 -2.669 1.00 98.06 91 ARG A N 1
ATOM 718 C CA . ARG A 1 91 ? -4.651 -2.835 -2.753 1.00 98.06 91 ARG A CA 1
ATOM 719 C C . ARG A 1 91 ? -5.319 -2.693 -1.382 1.00 98.06 91 ARG A C 1
ATOM 721 O O . ARG A 1 91 ? -5.091 -3.553 -0.523 1.00 98.06 91 ARG A O 1
ATOM 728 N N . PRO A 1 92 ? -6.171 -1.674 -1.170 1.00 98.25 92 PRO A N 1
ATOM 729 C CA . PRO A 1 92 ? -6.924 -1.551 0.067 1.00 98.25 92 PRO A CA 1
ATOM 730 C C . PRO A 1 92 ? -8.088 -2.549 0.127 1.00 98.25 92 PRO A C 1
ATOM 732 O O . PRO A 1 92 ? -8.686 -2.895 -0.892 1.00 98.25 92 PRO A O 1
ATOM 735 N N . VAL A 1 93 ? -8.435 -2.958 1.343 1.00 98.38 93 VAL A N 1
ATOM 736 C CA . VAL A 1 93 ? -9.692 -3.624 1.715 1.00 98.38 93 VAL A CA 1
ATOM 737 C C . VAL A 1 93 ? -10.205 -3.033 3.027 1.00 98.38 93 VAL A C 1
ATOM 739 O O . VAL A 1 93 ? -9.445 -2.408 3.775 1.00 98.38 93 VAL A O 1
ATOM 742 N N . LEU A 1 94 ? -11.488 -3.211 3.320 1.00 98.00 94 LEU A N 1
ATOM 743 C CA . LEU A 1 94 ? -12.091 -2.788 4.579 1.00 98.00 94 LEU A CA 1
ATOM 744 C C . LEU A 1 94 ? -12.155 -3.950 5.582 1.00 98.00 94 LEU A C 1
ATOM 746 O O . LEU A 1 94 ? -12.118 -5.122 5.195 1.00 98.00 94 LEU A O 1
ATOM 750 N N . PRO A 1 95 ? -12.264 -3.653 6.891 1.00 96.94 95 PRO A N 1
ATOM 751 C CA . PRO A 1 95 ? -12.414 -4.687 7.903 1.00 96.94 95 PRO A CA 1
ATOM 752 C C . PRO A 1 95 ? -13.617 -5.592 7.618 1.00 96.94 95 PRO A C 1
ATOM 754 O O . PRO A 1 95 ? -14.751 -5.125 7.525 1.00 96.94 95 PRO A O 1
ATOM 757 N N . GLY A 1 96 ? -13.363 -6.898 7.537 1.00 95.12 96 GLY A N 1
ATOM 758 C CA . GLY A 1 96 ? -14.384 -7.916 7.275 1.00 95.12 96 GLY A CA 1
ATOM 759 C C . GLY A 1 96 ? -14.521 -8.337 5.810 1.00 95.12 96 GLY A C 1
ATOM 760 O O . GLY A 1 96 ? -15.198 -9.333 5.548 1.00 95.12 96 GLY A O 1
ATOM 761 N N . ASP A 1 97 ? -13.852 -7.657 4.878 1.00 96.75 97 ASP A N 1
ATOM 762 C CA . ASP A 1 97 ? -13.770 -8.122 3.496 1.00 96.75 97 ASP A CA 1
ATOM 763 C C . ASP A 1 97 ? -13.056 -9.480 3.43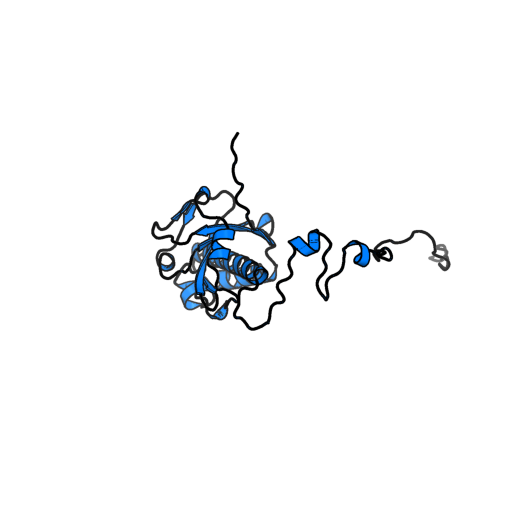2 1.00 96.75 97 ASP A C 1
ATOM 765 O O . ASP A 1 97 ? -12.122 -9.766 4.184 1.00 96.75 97 ASP A O 1
ATOM 769 N N . LEU A 1 98 ? -13.511 -10.344 2.521 1.00 96.31 98 LEU A N 1
ATOM 770 C CA . LEU A 1 98 ? -12.934 -11.678 2.293 1.00 96.31 98 LEU A CA 1
ATOM 771 C C . LEU A 1 98 ? -12.169 -11.766 0.970 1.00 96.31 98 LEU A C 1
ATOM 773 O O . LEU A 1 98 ? -11.374 -12.687 0.755 1.00 96.31 98 LEU A O 1
ATOM 777 N N . VAL A 1 99 ? -12.433 -10.817 0.077 1.00 97.06 99 VAL A N 1
ATOM 778 C CA . VAL A 1 99 ? -11.916 -10.764 -1.284 1.00 97.06 99 VAL A CA 1
ATOM 779 C C . VAL A 1 99 ? -11.430 -9.347 -1.547 1.00 97.06 99 VAL A C 1
ATOM 781 O O . VAL A 1 99 ? -12.065 -8.382 -1.136 1.00 97.06 99 VAL A O 1
ATOM 784 N N . CYS A 1 100 ? -10.296 -9.237 -2.225 1.00 97.38 100 CYS A N 1
ATOM 785 C CA . CYS A 1 100 ? -9.737 -7.984 -2.699 1.00 97.38 100 CYS A CA 1
ATOM 786 C C . CYS A 1 100 ? -9.908 -7.899 -4.219 1.00 97.38 100 CYS A C 1
ATOM 788 O O . CYS A 1 100 ? -9.355 -8.728 -4.947 1.00 97.38 100 CYS A O 1
ATOM 790 N N . ASP A 1 101 ? -10.663 -6.912 -4.699 1.00 96.56 101 ASP A N 1
ATOM 791 C CA . ASP A 1 101 ? -10.883 -6.698 -6.129 1.00 96.56 101 ASP A CA 1
ATOM 792 C C . ASP A 1 101 ? -9.714 -5.960 -6.794 1.00 96.56 101 ASP A C 1
ATOM 794 O O . ASP A 1 101 ? -9.129 -5.014 -6.247 1.00 96.56 101 ASP A O 1
ATOM 798 N N . ILE A 1 102 ? -9.392 -6.393 -8.015 1.00 97.06 102 ILE A N 1
ATOM 799 C CA . ILE A 1 102 ? -8.252 -5.911 -8.797 1.00 97.06 102 ILE A CA 1
ATOM 800 C C . ILE A 1 102 ? -8.754 -5.233 -10.082 1.00 97.06 102 ILE A C 1
ATOM 802 O O . ILE A 1 102 ? -9.280 -5.914 -10.985 1.00 97.06 102 ILE A O 1
ATOM 806 N N . PRO A 1 103 ? -8.570 -3.904 -10.197 1.00 95.00 103 PRO A N 1
ATOM 807 C CA . PRO A 1 103 ? -8.942 -3.132 -11.375 1.00 95.00 103 PRO A CA 1
ATOM 808 C C . PRO A 1 103 ? -8.269 -3.681 -12.639 1.00 95.00 103 PRO A C 1
ATOM 810 O O . PRO A 1 103 ? -7.127 -4.142 -12.554 1.00 95.00 103 PRO A O 1
ATOM 813 N N . PRO A 1 104 ? -8.939 -3.674 -13.807 1.00 92.56 104 PRO A N 1
ATOM 814 C CA . PRO A 1 104 ? -8.387 -4.197 -15.059 1.00 92.56 104 PRO A CA 1
ATOM 815 C C . PRO A 1 104 ? -6.970 -3.709 -15.394 1.00 92.56 104 PRO A C 1
ATOM 817 O O . PRO A 1 104 ? -6.136 -4.512 -15.810 1.00 92.56 104 PRO A O 1
ATOM 820 N N . GLU A 1 105 ? -6.694 -2.427 -15.167 1.00 90.69 105 GLU A N 1
ATOM 821 C CA . GLU A 1 105 ? -5.414 -1.751 -15.398 1.00 90.69 105 GLU A CA 1
ATOM 822 C C . GLU A 1 105 ? -4.274 -2.242 -14.494 1.00 90.69 105 GLU A C 1
ATOM 824 O O . GLU A 1 105 ? -3.105 -2.118 -14.855 1.00 90.69 105 GLU A O 1
ATOM 829 N N . SER A 1 106 ? -4.604 -2.827 -13.341 1.00 92.75 106 SER A N 1
ATOM 830 C CA . SER A 1 106 ? -3.630 -3.299 -12.356 1.00 92.75 106 SER A CA 1
ATOM 8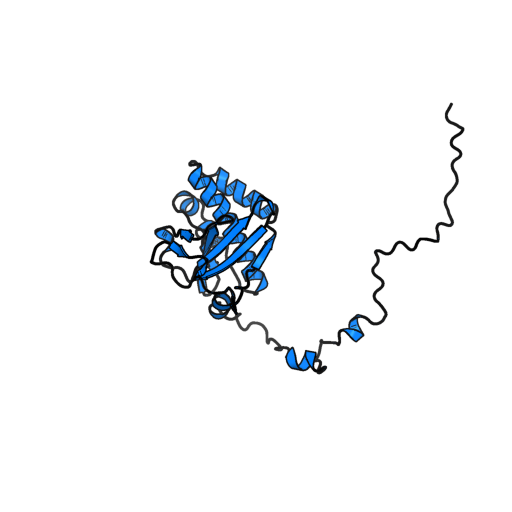31 C C . SER A 1 106 ? -3.411 -4.808 -12.417 1.00 92.75 106 SER A C 1
ATOM 833 O O . SER A 1 106 ? -2.652 -5.318 -11.612 1.00 92.75 106 SER A O 1
ATOM 835 N N . ARG A 1 107 ? -4.035 -5.551 -13.347 1.00 92.62 107 ARG A N 1
ATOM 836 C CA . ARG A 1 107 ? -3.913 -7.029 -13.429 1.00 92.62 107 ARG A CA 1
ATOM 837 C C . ARG A 1 107 ? -2.616 -7.519 -14.076 1.00 92.62 107 ARG A C 1
ATOM 839 O O . ARG A 1 107 ? -2.310 -8.711 -14.012 1.00 92.62 107 ARG A O 1
ATOM 846 N N . GLN A 1 108 ? -1.892 -6.632 -14.752 1.00 89.81 108 GLN A N 1
ATOM 847 C CA . GLN A 1 108 ? -0.672 -6.929 -15.503 1.00 89.81 108 GLN A CA 1
ATOM 848 C C . GLN A 1 108 ? 0.394 -5.869 -15.212 1.00 89.81 108 GLN A C 1
ATOM 850 O O . GLN A 1 108 ? 0.095 -4.830 -14.633 1.00 89.81 108 GLN A O 1
ATOM 855 N N . GLU A 1 109 ? 1.641 -6.145 -15.605 1.00 90.75 109 GLU A N 1
ATOM 856 C CA . GLU A 1 109 ? 2.766 -5.208 -15.437 1.00 90.75 109 GLU A CA 1
ATOM 857 C C . GLU A 1 109 ? 2.968 -4.767 -13.974 1.00 90.75 109 GLU A C 1
ATOM 859 O O . GLU A 1 109 ? 3.257 -3.608 -13.674 1.00 90.75 109 GLU A O 1
ATOM 864 N N . ARG A 1 110 ? 2.787 -5.715 -13.048 1.00 94.88 110 ARG A N 1
ATOM 865 C CA . ARG A 1 110 ? 3.056 -5.561 -11.615 1.00 94.88 110 ARG A CA 1
ATOM 866 C C . ARG A 1 110 ? 4.012 -6.645 -11.147 1.00 94.88 110 ARG A C 1
ATOM 868 O O . ARG A 1 110 ? 3.928 -7.789 -11.595 1.00 94.88 110 ARG A O 1
ATOM 875 N N . VAL A 1 111 ? 4.904 -6.289 -10.228 1.00 96.25 111 VAL A N 1
ATOM 876 C CA . VAL A 1 111 ? 5.874 -7.230 -9.634 1.00 96.25 111 VAL A CA 1
ATOM 877 C C . VAL A 1 111 ? 5.259 -8.097 -8.533 1.00 96.25 111 VAL A C 1
ATOM 879 O O . VAL A 1 111 ? 5.806 -9.151 -8.186 1.00 96.25 111 VAL A O 1
ATOM 882 N N . GLY A 1 112 ? 4.103 -7.661 -8.030 1.00 97.38 112 GLY A N 1
ATOM 883 C CA . GLY A 1 112 ? 3.247 -8.353 -7.081 1.00 97.38 112 GLY A CA 1
ATOM 884 C C . GLY A 1 112 ? 2.171 -7.424 -6.515 1.00 97.38 112 GLY A C 1
ATOM 885 O O . GLY A 1 112 ? 2.024 -6.282 -6.957 1.00 97.38 112 GLY A O 1
ATOM 886 N N . TYR A 1 113 ? 1.433 -7.933 -5.534 1.00 98.31 113 TYR A N 1
ATOM 887 C CA . TYR A 1 113 ? 0.270 -7.287 -4.933 1.00 98.31 113 TYR A CA 1
ATOM 888 C C . TYR A 1 113 ? 0.342 -7.443 -3.422 1.00 98.31 113 TYR A C 1
ATOM 890 O O . TYR A 1 113 ? 0.526 -8.557 -2.933 1.00 98.31 113 TYR A O 1
ATOM 898 N N . VAL A 1 114 ? 0.162 -6.355 -2.684 1.00 98.31 114 VAL A N 1
ATOM 899 C CA . VAL A 1 114 ? 0.020 -6.363 -1.228 1.00 98.31 114 VAL A CA 1
ATOM 900 C C . VAL A 1 114 ? -1.401 -5.958 -0.888 1.00 98.31 114 VAL A C 1
ATOM 902 O O . VAL A 1 114 ? -1.860 -4.898 -1.309 1.00 98.31 114 VAL A O 1
ATOM 905 N N . VAL A 1 115 ? -2.094 -6.802 -0.126 1.00 98.31 115 VAL A N 1
ATOM 906 C CA . VAL A 1 115 ? -3.446 -6.499 0.359 1.00 98.31 115 VAL A CA 1
ATOM 907 C C . VAL A 1 115 ? -3.342 -5.816 1.717 1.00 98.31 115 VAL A C 1
ATOM 909 O O . VAL A 1 115 ? -2.686 -6.335 2.624 1.00 98.31 115 VAL A O 1
ATOM 912 N N . VAL A 1 116 ? -3.996 -4.666 1.860 1.00 98.56 116 VAL A N 1
ATOM 913 C CA . VAL A 1 116 ? -3.919 -3.810 3.047 1.00 98.56 116 VAL A CA 1
ATOM 914 C C . VAL A 1 116 ? -5.318 -3.542 3.588 1.00 98.56 116 VAL A C 1
ATOM 916 O O . VAL A 1 116 ? -6.119 -2.877 2.945 1.00 98.56 116 VAL A O 1
ATOM 919 N N . GLU A 1 117 ? -5.620 -4.020 4.791 1.00 98.50 117 GLU A N 1
ATOM 920 C CA . GLU A 1 117 ? -6.847 -3.644 5.495 1.00 98.50 117 GLU A CA 1
ATOM 921 C C . GLU A 1 117 ? -6.703 -2.234 6.071 1.00 98.50 117 GLU A C 1
ATOM 923 O O . GLU A 1 117 ? -5.765 -1.970 6.824 1.00 98.50 117 GLU A O 1
ATOM 928 N N . ILE A 1 118 ? -7.629 -1.334 5.743 1.00 98.44 118 ILE A N 1
ATOM 929 C CA . ILE A 1 118 ? -7.655 0.039 6.255 1.00 98.44 118 ILE A CA 1
ATOM 930 C C . ILE A 1 118 ? -8.737 0.160 7.329 1.00 98.44 118 ILE A C 1
ATOM 932 O O . ILE A 1 118 ? -9.929 0.215 7.041 1.00 98.44 118 ILE A O 1
ATOM 936 N N . ASN A 1 119 ? -8.320 0.245 8.590 1.00 97.12 119 ASN A N 1
ATOM 937 C CA . ASN A 1 119 ? -9.202 0.419 9.738 1.00 97.12 119 ASN A CA 1
ATOM 938 C C . ASN A 1 119 ? -9.117 1.865 10.251 1.00 97.12 119 ASN A C 1
ATOM 940 O O . ASN A 1 119 ? -8.359 2.177 11.176 1.00 97.12 119 ASN A O 1
ATOM 944 N N . GLN A 1 120 ? -9.902 2.755 9.635 1.00 92.81 120 GLN A N 1
ATOM 945 C CA . GLN A 1 120 ? -9.931 4.179 9.993 1.00 92.81 120 GLN A CA 1
ATOM 946 C C . GLN A 1 120 ? -10.328 4.429 11.461 1.00 92.81 120 GLN A C 1
ATOM 948 O O . GLN A 1 120 ? -9.640 5.217 12.109 1.00 92.81 120 GLN A O 1
ATOM 953 N N . PRO A 1 121 ? -11.353 3.757 12.042 1.00 94.19 121 PRO A N 1
ATOM 954 C CA . PRO A 1 121 ? -11.702 3.957 13.454 1.00 94.19 121 PRO A CA 1
ATOM 955 C C . PRO A 1 121 ? -10.542 3.701 14.424 1.00 94.19 121 PRO A C 1
ATOM 957 O O . PRO A 1 121 ? -10.447 4.364 15.456 1.00 94.19 121 PRO A O 1
ATOM 960 N N . ASN A 1 122 ? -9.644 2.774 14.077 1.00 93.69 122 ASN A N 1
ATOM 961 C CA . ASN A 1 122 ? -8.475 2.430 14.885 1.00 93.69 122 ASN A CA 1
ATOM 962 C C . ASN A 1 122 ? -7.191 3.151 14.443 1.00 93.69 122 ASN A C 1
ATOM 964 O O . ASN A 1 122 ? -6.130 2.875 15.002 1.00 93.69 122 ASN A O 1
ATOM 968 N N . ASN A 1 123 ? -7.261 4.050 13.452 1.00 95.50 123 ASN A N 1
ATOM 969 C CA . ASN A 1 123 ? -6.103 4.696 12.825 1.00 95.50 123 ASN A CA 1
ATOM 970 C C . ASN A 1 123 ? -4.996 3.704 12.459 1.00 95.50 123 ASN A C 1
ATOM 972 O O . ASN A 1 123 ? -3.819 3.932 12.743 1.00 95.50 123 ASN A O 1
ATOM 976 N N . GLN A 1 124 ? -5.375 2.576 11.864 1.00 97.62 124 GLN A N 1
ATOM 977 C CA . GLN A 1 124 ? -4.454 1.484 11.589 1.00 97.62 124 GLN A CA 1
ATOM 978 C C . GLN A 1 124 ? -4.661 0.943 10.179 1.00 97.62 124 GLN A C 1
ATOM 980 O O . GLN A 1 124 ? -5.789 0.710 9.754 1.00 97.62 124 GLN A O 1
ATOM 985 N N . ALA A 1 125 ? -3.557 0.698 9.482 1.00 98.12 125 ALA A N 1
ATOM 986 C CA . ALA A 1 125 ? -3.530 -0.128 8.288 1.00 98.12 125 ALA A CA 1
ATOM 987 C C . ALA A 1 125 ? -2.836 -1.452 8.621 1.00 98.12 125 ALA A C 1
ATOM 989 O O . ALA A 1 125 ? -1.880 -1.482 9.397 1.00 98.12 125 ALA A O 1
ATOM 990 N N . LYS A 1 126 ? -3.317 -2.558 8.063 1.00 98.12 126 LYS A N 1
ATOM 991 C CA . LYS A 1 126 ? -2.781 -3.893 8.322 1.00 98.12 126 LYS A CA 1
ATOM 992 C C . LYS A 1 126 ? -2.491 -4.597 7.005 1.00 98.12 126 LYS A C 1
ATOM 994 O O . LYS A 1 126 ? -3.404 -4.939 6.262 1.00 98.12 126 LYS A O 1
ATOM 999 N N . LEU A 1 127 ? -1.216 -4.839 6.725 1.00 98.25 127 LEU A N 1
ATOM 1000 C CA . LEU A 1 127 ? -0.783 -5.608 5.564 1.00 98.25 127 LEU A CA 1
ATOM 1001 C C . LEU A 1 127 ? -1.116 -7.084 5.816 1.00 98.25 127 LEU A C 1
ATOM 1003 O O . LEU A 1 127 ? -0.519 -7.723 6.685 1.00 98.25 127 LEU A O 1
ATOM 1007 N N . LEU A 1 128 ? -2.087 -7.613 5.073 1.00 97.19 128 LEU A N 1
ATOM 1008 C CA . LEU A 1 128 ? -2.615 -8.974 5.229 1.00 97.19 128 LEU A CA 1
ATOM 1009 C C . LEU A 1 128 ? -1.764 -10.024 4.502 1.00 97.19 128 LEU A C 1
ATOM 1011 O O . LEU A 1 128 ? -1.821 -11.216 4.813 1.00 97.19 128 LEU A O 1
ATOM 1015 N N . GLY A 1 129 ? -0.981 -9.596 3.514 1.00 96.38 129 GLY A N 1
ATOM 1016 C CA . GLY A 1 129 ? -0.016 -10.433 2.816 1.00 96.38 129 GLY A CA 1
ATOM 1017 C C . GLY A 1 129 ? 0.162 -10.062 1.355 1.00 96.38 129 GLY A C 1
ATOM 1018 O O . GLY A 1 129 ? -0.184 -8.960 0.935 1.00 96.38 129 GLY A O 1
ATOM 1019 N N . PHE A 1 130 ? 0.711 -11.009 0.606 1.00 97.06 130 PHE A N 1
ATOM 1020 C CA . PHE A 1 130 ? 1.246 -10.824 -0.730 1.00 97.06 130 PHE A CA 1
ATOM 1021 C C . PHE A 1 130 ? 0.635 -11.806 -1.734 1.00 97.06 130 PHE A C 1
ATOM 1023 O O . PHE A 1 130 ? 0.277 -12.926 -1.387 1.00 97.06 130 PHE A O 1
ATOM 1030 N N . ALA A 1 131 ? 0.546 -11.408 -2.996 1.00 97.06 131 ALA A N 1
ATOM 1031 C CA . ALA A 1 131 ? 0.300 -12.310 -4.111 1.00 97.06 131 ALA A CA 1
ATOM 1032 C C . ALA A 1 131 ? 1.222 -11.946 -5.270 1.00 97.06 131 ALA A C 1
ATOM 1034 O O . ALA A 1 131 ? 1.401 -10.769 -5.586 1.00 97.06 131 ALA A O 1
ATOM 1035 N N . LYS A 1 132 ? 1.779 -12.950 -5.955 1.00 96.12 132 LYS A N 1
ATOM 1036 C CA . LYS A 1 132 ? 2.647 -12.691 -7.112 1.00 96.12 132 LYS A CA 1
ATOM 1037 C C . LYS A 1 132 ? 1.869 -12.244 -8.352 1.00 96.12 132 LYS A C 1
ATOM 1039 O O . LYS A 1 132 ? 2.372 -11.453 -9.141 1.00 96.12 132 LYS A O 1
ATOM 1044 N N . THR A 1 133 ? 0.653 -12.757 -8.542 1.00 94.56 133 THR A N 1
ATOM 1045 C CA . THR A 1 133 ? -0.177 -12.484 -9.727 1.00 94.56 133 THR A CA 1
ATOM 1046 C C . THR A 1 133 ? -1.639 -12.310 -9.336 1.00 94.56 133 THR A C 1
ATOM 1048 O O . THR A 1 133 ? -2.070 -12.861 -8.325 1.00 94.56 133 THR A O 1
ATOM 1051 N N . ALA A 1 134 ? -2.404 -11.580 -10.152 1.00 93.31 134 ALA A N 1
ATOM 1052 C CA . ALA A 1 134 ? -3.825 -11.339 -9.912 1.00 93.31 134 ALA A CA 1
ATOM 1053 C C . ALA A 1 134 ? -4.669 -11.353 -11.203 1.00 93.31 134 ALA A C 1
ATOM 1055 O O . ALA A 1 134 ? -5.596 -10.563 -11.388 1.00 93.31 134 ALA A O 1
ATOM 1056 N N . LEU A 1 135 ? -4.352 -12.278 -12.117 1.00 88.00 135 LEU A N 1
ATOM 1057 C CA . LEU A 1 135 ? -4.991 -12.379 -13.439 1.00 88.00 135 LEU A CA 1
ATOM 1058 C C . LEU A 1 135 ? -6.510 -12.612 -13.367 1.00 88.00 135 LEU A C 1
ATOM 1060 O O . LEU A 1 135 ? -7.236 -12.198 -14.267 1.00 88.00 135 LEU A O 1
ATOM 1064 N N . GLY A 1 136 ? -6.988 -13.249 -12.291 1.00 89.31 136 GLY A N 1
ATOM 1065 C CA . GLY A 1 136 ? -8.410 -13.513 -12.056 1.00 89.31 136 GLY A CA 1
ATOM 1066 C C . GLY A 1 136 ? -9.246 -12.270 -11.735 1.00 89.31 136 GLY A C 1
ATOM 1067 O O . GLY A 1 136 ? -10.467 -12.366 -11.696 1.00 89.31 136 GLY A O 1
ATOM 1068 N N . GLY A 1 137 ? -8.617 -11.109 -11.520 1.00 94.38 137 GLY A N 1
ATOM 1069 C CA . GLY A 1 137 ? -9.312 -9.860 -11.199 1.00 94.38 137 GLY A CA 1
ATOM 1070 C C . GLY A 1 137 ? -9.784 -9.745 -9.749 1.00 94.38 137 GLY A C 1
ATOM 1071 O O . GLY A 1 137 ? -10.317 -8.705 -9.383 1.00 94.38 137 GLY A O 1
ATOM 1072 N N . SER A 1 138 ? -9.554 -10.767 -8.929 1.00 96.25 138 SER A N 1
ATOM 1073 C CA . SER A 1 138 ? -9.778 -10.739 -7.489 1.00 96.25 138 SER A CA 1
ATOM 1074 C C . SER A 1 138 ? -8.803 -11.672 -6.767 1.00 96.25 138 SER A C 1
ATOM 1076 O O . SER A 1 138 ? -8.269 -12.619 -7.356 1.00 96.25 138 SER A O 1
ATOM 1078 N N . LEU A 1 139 ? -8.544 -11.387 -5.493 1.00 96.62 139 LEU A N 1
ATOM 1079 C CA . LEU A 1 139 ? -7.691 -12.175 -4.608 1.00 96.62 139 LEU A CA 1
ATOM 1080 C C . LEU A 1 139 ? -8.480 -12.572 -3.360 1.00 96.62 139 LEU A C 1
ATOM 1082 O O . LEU A 1 139 ? -8.985 -11.714 -2.641 1.00 96.62 139 LEU A O 1
ATOM 1086 N N . GLU A 1 140 ? -8.562 -13.868 -3.067 1.00 96.56 140 GLU A N 1
ATOM 1087 C CA . GLU A 1 140 ? -9.126 -14.342 -1.800 1.00 96.56 140 GLU A CA 1
ATOM 1088 C C . GLU A 1 140 ? -8.120 -14.117 -0.663 1.00 96.56 140 GLU A C 1
ATOM 1090 O O . GLU A 1 140 ? -7.013 -14.660 -0.683 1.00 96.56 140 GLU A O 1
ATOM 1095 N N . ILE A 1 141 ? -8.513 -13.353 0.360 1.00 95.06 141 ILE A N 1
ATOM 1096 C CA . ILE A 1 141 ? -7.620 -12.925 1.451 1.00 95.06 141 ILE A CA 1
ATOM 1097 C C . ILE A 1 141 ? -7.083 -14.121 2.255 1.00 95.06 141 ILE A C 1
ATOM 1099 O O . ILE A 1 141 ? -5.961 -14.099 2.758 1.00 95.06 141 ILE A O 1
ATOM 1103 N N . SER A 1 142 ? -7.850 -15.207 2.336 1.00 93.25 142 SER A N 1
ATOM 1104 C CA . SER A 1 142 ? -7.431 -16.446 2.999 1.00 93.25 142 SER A CA 1
ATOM 1105 C C . SER A 1 142 ? -6.379 -17.246 2.220 1.00 93.25 142 SER A C 1
ATOM 1107 O O . SER A 1 142 ? -5.731 -18.110 2.809 1.00 93.25 142 SER A O 1
ATOM 1109 N N . LYS A 1 143 ? -6.211 -16.984 0.916 1.00 93.50 143 LYS A N 1
ATOM 1110 C CA . LYS A 1 143 ? -5.338 -17.749 0.007 1.00 93.50 143 LYS A CA 1
ATOM 1111 C C . LYS A 1 143 ? -4.077 -17.004 -0.424 1.00 93.50 143 LYS A C 1
ATOM 1113 O O . LYS A 1 143 ? -3.217 -17.614 -1.048 1.00 93.50 143 LYS A O 1
ATOM 1118 N N . ILE A 1 144 ? -3.969 -15.709 -0.134 1.00 94.38 144 ILE A N 1
ATOM 1119 C CA . ILE A 1 144 ? -2.755 -14.936 -0.421 1.00 94.38 144 ILE A CA 1
ATOM 1120 C C . ILE A 1 144 ? -1.576 -15.416 0.447 1.00 94.38 144 ILE A C 1
ATOM 1122 O O . ILE A 1 144 ? -1.774 -15.869 1.577 1.00 94.38 144 ILE A O 1
ATOM 1126 N N . ASP A 1 145 ? -0.348 -15.245 -0.036 1.00 95.44 145 ASP A N 1
ATOM 1127 C CA . ASP A 1 145 ? 0.911 -15.659 0.602 1.00 95.44 145 ASP A CA 1
ATOM 1128 C C . ASP A 1 145 ? 1.355 -14.701 1.714 1.00 95.44 145 ASP A C 1
ATOM 1130 O O . ASP A 1 145 ? 0.929 -13.543 1.763 1.00 95.44 145 ASP A O 1
ATOM 1134 N N . SER A 1 146 ? 2.180 -15.171 2.659 1.00 95.00 146 SER A N 1
ATOM 1135 C CA . SER A 1 146 ? 2.694 -14.347 3.770 1.00 95.00 146 SER A CA 1
ATOM 1136 C C . SER A 1 146 ? 3.541 -13.174 3.273 1.00 95.00 146 SER A C 1
ATOM 1138 O O . SER A 1 146 ? 4.051 -13.179 2.155 1.00 95.00 146 SER A O 1
ATOM 1140 N N . LEU A 1 147 ? 3.722 -12.159 4.124 1.00 94.50 147 LEU A N 1
ATOM 1141 C CA . LEU A 1 147 ? 4.642 -11.056 3.820 1.00 94.50 147 LEU A CA 1
ATOM 1142 C C . LEU A 1 147 ? 6.099 -11.530 3.685 1.00 94.50 147 LEU A C 1
ATOM 1144 O O . LEU A 1 147 ? 6.895 -10.877 3.024 1.00 94.50 147 LEU A O 1
ATOM 1148 N N . GLU A 1 148 ? 6.447 -12.696 4.230 1.00 91.81 148 GLU A N 1
ATOM 1149 C CA . GLU A 1 148 ? 7.759 -13.313 4.001 1.00 91.81 148 GLU A CA 1
ATOM 1150 C C . GLU A 1 148 ? 7.988 -13.634 2.521 1.00 91.81 148 GLU A C 1
ATOM 1152 O O . GLU A 1 148 ? 9.113 -13.528 2.040 1.00 91.81 148 GLU A O 1
ATOM 1157 N N . GLU A 1 149 ? 6.938 -14.005 1.782 1.00 94.31 149 GLU A N 1
ATOM 1158 C CA . GLU A 1 149 ? 7.064 -14.269 0.349 1.00 94.31 149 GLU A CA 1
ATOM 1159 C C . GLU A 1 149 ? 7.308 -12.984 -0.444 1.00 94.31 149 GLU A C 1
ATOM 1161 O O . GLU A 1 149 ? 8.046 -13.014 -1.422 1.00 94.31 149 GLU A O 1
ATOM 1166 N N . LEU A 1 150 ? 6.784 -11.841 0.014 1.00 94.38 150 LEU A N 1
ATOM 1167 C CA . LEU A 1 150 ? 7.189 -10.540 -0.520 1.00 94.38 150 LEU A CA 1
ATOM 1168 C C . LEU A 1 150 ? 8.686 -10.314 -0.283 1.00 94.38 150 LEU A C 1
ATOM 1170 O O . LEU A 1 150 ? 9.395 -10.040 -1.243 1.00 94.38 150 LEU A O 1
ATOM 1174 N N . ILE A 1 151 ? 9.175 -10.487 0.952 1.00 91.56 151 ILE A N 1
ATOM 1175 C CA . ILE A 1 151 ? 10.589 -10.253 1.300 1.00 91.56 151 ILE A CA 1
ATOM 1176 C C . ILE A 1 151 ? 11.535 -11.076 0.418 1.00 91.56 151 ILE A C 1
ATOM 1178 O O . ILE A 1 151 ? 12.501 -10.533 -0.103 1.00 91.56 151 ILE A O 1
ATOM 1182 N N . LYS A 1 152 ? 11.237 -12.360 0.180 1.00 91.44 152 LYS A N 1
ATOM 1183 C CA . LYS A 1 152 ? 12.055 -13.225 -0.696 1.00 91.44 152 LYS A CA 1
ATOM 1184 C C . LYS A 1 152 ? 12.144 -12.740 -2.145 1.00 91.44 152 LYS A C 1
ATOM 1186 O O . LYS A 1 152 ? 13.017 -13.186 -2.882 1.00 91.44 152 LYS A O 1
ATOM 1191 N N . GLN A 1 153 ? 11.193 -11.915 -2.573 1.00 92.25 153 GLN A N 1
ATOM 1192 C CA . GLN A 1 153 ? 11.085 -11.412 -3.939 1.00 92.25 153 GLN A CA 1
ATOM 1193 C C . GLN A 1 153 ? 11.643 -9.992 -4.082 1.00 92.25 153 GLN A C 1
ATOM 1195 O O . GLN A 1 153 ? 11.791 -9.533 -5.216 1.00 92.25 153 GLN A O 1
ATOM 1200 N N . LEU A 1 154 ? 11.907 -9.299 -2.967 1.00 89.94 154 LEU A N 1
ATOM 1201 C CA . LEU A 1 154 ? 12.484 -7.959 -2.970 1.00 89.94 154 LEU A CA 1
ATOM 1202 C C . LEU A 1 154 ? 13.905 -8.002 -3.551 1.00 89.94 154 LEU A C 1
ATOM 1204 O O . LEU A 1 154 ? 14.605 -9.007 -3.401 1.00 89.94 154 LEU A O 1
ATOM 1208 N N . PRO A 1 155 ? 14.335 -6.933 -4.241 1.00 81.44 155 PRO A N 1
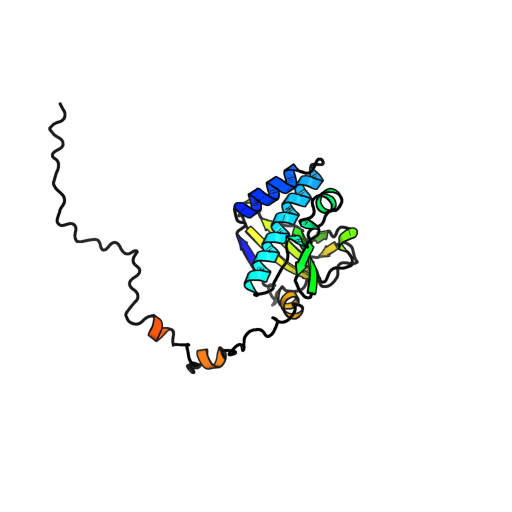ATOM 1209 C CA . PRO A 1 155 ? 15.708 -6.839 -4.708 1.00 81.44 155 PRO A CA 1
ATOM 1210 C C . PRO A 1 155 ? 16.640 -6.847 -3.495 1.00 81.44 155 PRO A C 1
ATOM 1212 O O . PRO A 1 155 ? 16.347 -6.200 -2.487 1.00 81.44 155 PRO A O 1
ATOM 1215 N N . GLU A 1 156 ? 17.758 -7.570 -3.581 1.00 72.69 156 GLU A N 1
ATOM 1216 C CA . GLU A 1 156 ? 18.771 -7.455 -2.536 1.00 72.69 156 GLU A CA 1
ATOM 1217 C C . GLU A 1 156 ? 19.302 -6.015 -2.491 1.00 72.69 156 GLU A C 1
ATOM 1219 O O . GLU A 1 156 ? 19.441 -5.386 -3.551 1.00 72.69 156 GLU A O 1
ATOM 1224 N N . PRO A 1 157 ? 19.591 -5.479 -1.292 1.00 62.75 157 PRO A N 1
ATOM 1225 C CA . PRO A 1 157 ? 20.220 -4.176 -1.162 1.00 62.75 157 PRO A CA 1
ATOM 1226 C C . PRO A 1 157 ? 21.472 -4.122 -2.039 1.00 62.75 157 PRO A C 1
ATOM 1228 O O . PRO A 1 157 ? 22.280 -5.056 -2.046 1.00 62.75 157 PRO A O 1
ATOM 1231 N N . LEU A 1 158 ? 21.632 -3.039 -2.804 1.00 54.03 158 LEU A N 1
ATOM 1232 C CA . LEU A 1 158 ? 22.853 -2.824 -3.574 1.00 54.03 158 LEU A CA 1
ATOM 1233 C C . LEU A 1 158 ? 24.058 -2.898 -2.615 1.00 54.03 158 LEU A C 1
ATOM 1235 O O . LEU A 1 158 ? 23.982 -2.357 -1.509 1.00 54.03 158 LEU A O 1
ATOM 1239 N N . PRO A 1 159 ? 25.161 -3.559 -3.006 1.00 51.41 159 PRO A N 1
ATOM 1240 C CA . PRO A 1 159 ? 26.329 -3.748 -2.153 1.00 51.41 159 PRO A CA 1
ATOM 1241 C C . PRO A 1 159 ? 27.111 -2.432 -2.026 1.00 51.41 159 PRO A C 1
ATOM 1243 O O . PRO A 1 159 ? 28.180 -2.280 -2.607 1.00 51.41 159 PRO A O 1
ATOM 1246 N N . GLU A 1 160 ? 26.570 -1.454 -1.300 1.00 49.97 160 GLU A N 1
ATOM 1247 C CA . GLU A 1 160 ? 27.253 -0.184 -1.013 1.00 49.97 160 GLU A CA 1
ATOM 1248 C C . GLU A 1 160 ? 27.675 -0.017 0.447 1.00 49.97 160 GLU A C 1
ATOM 1250 O O . GLU A 1 160 ? 28.309 0.976 0.795 1.00 49.97 160 GLU A O 1
ATOM 1255 N N . LEU A 1 161 ? 27.481 -1.028 1.290 1.00 47.56 161 LEU A N 1
ATOM 1256 C CA . LEU A 1 161 ? 28.297 -1.174 2.487 1.00 47.56 161 LEU A CA 1
ATOM 1257 C C . LEU A 1 161 ? 28.775 -2.612 2.583 1.00 47.56 161 LEU A C 1
ATOM 1259 O O . LEU A 1 161 ? 27.992 -3.548 2.448 1.00 47.56 161 LEU A O 1
ATOM 1263 N N . GLU A 1 162 ? 30.067 -2.777 2.847 1.00 51.09 162 GLU A N 1
ATOM 1264 C CA . GLU A 1 162 ? 30.619 -3.978 3.459 1.00 51.09 162 GLU A CA 1
ATOM 1265 C C . GLU A 1 162 ? 29.839 -4.236 4.758 1.00 51.09 162 GLU A C 1
ATOM 1267 O O . GLU A 1 162 ? 30.188 -3.751 5.834 1.00 51.09 162 GLU A O 1
ATOM 1272 N N . SER A 1 163 ? 28.703 -4.923 4.657 1.00 55.59 163 SER A N 1
ATOM 1273 C CA . SER A 1 163 ? 27.902 -5.265 5.814 1.00 55.59 163 SER A CA 1
ATOM 1274 C C . SER A 1 163 ? 28.688 -6.326 6.565 1.00 55.59 163 SER A C 1
ATOM 1276 O O . SER A 1 163 ? 28.757 -7.479 6.134 1.00 55.59 163 SER A O 1
ATOM 1278 N N . ASN A 1 164 ? 29.302 -5.938 7.680 1.00 62.34 164 ASN A N 1
ATOM 1279 C CA . ASN A 1 164 ? 29.671 -6.879 8.726 1.00 62.34 164 ASN A CA 1
ATOM 1280 C C . ASN A 1 164 ? 28.375 -7.577 9.151 1.00 62.34 164 ASN A C 1
ATOM 1282 O O . ASN A 1 164 ? 27.606 -7.042 9.948 1.00 62.34 164 ASN A O 1
ATOM 1286 N N . VAL A 1 165 ? 28.076 -8.714 8.519 1.00 68.00 165 VAL A N 1
ATOM 1287 C CA . VAL A 1 165 ? 26.911 -9.532 8.839 1.00 68.00 165 VAL A CA 1
ATOM 1288 C C . VAL A 1 165 ? 27.121 -10.041 10.252 1.00 68.00 165 VAL A C 1
ATOM 1290 O O . VAL A 1 165 ? 27.939 -10.928 10.480 1.00 68.00 165 VAL A O 1
ATOM 1293 N N . VAL A 1 166 ? 26.382 -9.463 11.191 1.00 69.38 166 VAL A N 1
ATOM 1294 C CA . VAL A 1 166 ? 26.470 -9.837 12.598 1.00 69.38 166 VAL A CA 1
ATOM 1295 C C . VAL A 1 166 ? 25.779 -11.174 12.777 1.00 69.38 166 VAL A C 1
ATOM 1297 O O . VAL A 1 166 ? 24.583 -11.320 12.501 1.00 69.38 166 VAL A O 1
ATOM 1300 N N . ASN A 1 167 ? 26.507 -12.165 13.278 1.00 78.56 167 ASN A N 1
ATOM 1301 C CA . ASN A 1 167 ? 25.912 -13.458 13.557 1.00 78.56 167 ASN A CA 1
ATOM 1302 C C . ASN A 1 167 ? 25.110 -13.407 14.869 1.00 78.56 167 ASN A C 1
ATOM 1304 O O . ASN A 1 167 ? 25.631 -13.662 15.954 1.00 78.56 167 ASN A O 1
ATOM 1308 N N . LEU A 1 168 ? 23.809 -13.113 14.772 1.00 83.12 168 LEU A N 1
ATOM 1309 C CA . LEU A 1 168 ? 22.919 -13.023 15.938 1.00 83.12 168 LEU A CA 1
ATOM 1310 C C . LEU A 1 168 ? 22.814 -14.334 16.734 1.00 83.12 168 LEU A C 1
ATOM 1312 O O . LEU A 1 168 ? 22.550 -14.298 17.936 1.00 83.12 168 LEU A O 1
ATOM 1316 N N . LEU A 1 169 ? 23.043 -15.491 16.101 1.00 84.38 169 LEU A N 1
ATOM 1317 C CA . LEU A 1 169 ? 23.075 -16.774 16.805 1.00 84.38 169 LEU A CA 1
ATOM 1318 C C . LEU A 1 169 ? 24.314 -16.873 17.703 1.00 84.38 169 LEU A C 1
ATOM 1320 O O . LEU A 1 169 ? 24.220 -17.359 18.828 1.00 84.38 169 LEU A O 1
ATOM 1324 N N . GLU A 1 170 ? 25.463 -16.405 17.225 1.00 82.69 170 GLU A N 1
ATOM 1325 C CA . GLU A 1 170 ? 26.691 -16.327 18.018 1.00 82.69 170 GLU A CA 1
ATOM 1326 C C . GLU A 1 170 ? 26.583 -15.249 19.103 1.00 82.69 170 GLU A C 1
ATOM 1328 O O . GLU A 1 170 ? 26.911 -15.525 20.257 1.00 82.69 170 GLU A O 1
ATOM 1333 N N . TRP A 1 171 ? 25.984 -14.094 18.797 1.00 89.06 171 TRP A N 1
ATOM 1334 C CA . TRP A 1 171 ? 25.663 -13.068 19.796 1.00 89.06 171 TRP A CA 1
ATOM 1335 C C . TRP A 1 171 ? 24.774 -13.624 20.918 1.00 89.06 171 TRP A C 1
ATOM 1337 O O . TRP A 1 171 ? 25.070 -13.436 22.098 1.00 89.06 171 TRP A O 1
ATOM 1347 N N . PHE A 1 172 ? 23.731 -14.391 20.575 1.00 83.19 172 PHE A N 1
ATOM 1348 C CA . PHE A 1 172 ? 22.855 -15.042 21.555 1.00 83.19 172 PHE A CA 1
ATOM 1349 C C . PHE A 1 172 ? 23.597 -16.082 22.409 1.00 83.19 172 PHE A C 1
ATOM 1351 O O . PHE A 1 172 ? 23.286 -16.258 23.586 1.00 83.19 172 PHE A O 1
ATOM 1358 N N . LYS A 1 173 ? 24.613 -16.745 21.844 1.00 87.81 173 LYS A N 1
ATOM 1359 C CA . LYS A 1 173 ? 25.515 -17.648 22.580 1.00 87.81 173 LYS A CA 1
ATOM 1360 C C . LYS A 1 173 ? 26.557 -16.909 23.432 1.00 87.81 173 LYS A C 1
ATOM 1362 O O . LYS A 1 173 ? 27.317 -17.569 24.136 1.00 87.81 173 LYS A O 1
ATOM 1367 N N . GLY A 1 174 ? 26.590 -15.576 23.397 1.00 82.69 174 GLY A N 1
ATOM 1368 C CA . GLY A 1 174 ? 27.530 -14.749 24.156 1.00 82.69 174 GLY A CA 1
ATOM 1369 C C . GLY A 1 174 ? 28.835 -14.426 23.424 1.00 82.69 174 GLY A C 1
ATOM 1370 O O . GLY A 1 174 ? 29.776 -13.948 24.055 1.00 82.69 174 GLY A O 1
ATOM 1371 N N . ASN A 1 175 ? 28.908 -14.675 22.115 1.00 84.62 175 ASN A N 1
ATOM 1372 C CA . ASN A 1 175 ? 30.040 -14.303 21.273 1.00 84.62 175 ASN A CA 1
ATOM 1373 C C . ASN A 1 175 ? 29.743 -12.961 20.596 1.00 84.62 175 ASN A C 1
ATOM 1375 O O . ASN A 1 175 ? 28.950 -12.882 19.661 1.00 84.62 175 ASN A O 1
ATOM 1379 N N . PHE A 1 176 ? 30.370 -11.897 21.091 1.00 84.69 176 PHE A N 1
ATOM 1380 C CA . PHE A 1 176 ? 30.105 -10.530 20.647 1.00 84.69 176 PHE A CA 1
ATOM 1381 C C . PHE A 1 176 ? 31.152 -10.070 19.628 1.00 84.69 176 PHE A C 1
ATOM 1383 O O . PHE A 1 176 ? 32.348 -10.047 19.919 1.00 84.69 176 PHE A O 1
ATOM 1390 N N . GLU A 1 177 ? 30.699 -9.698 18.432 1.00 82.25 177 GLU A N 1
ATOM 1391 C CA . GLU A 1 177 ? 31.542 -9.070 17.412 1.00 82.25 177 GLU A CA 1
ATOM 1392 C C . GLU A 1 177 ? 31.915 -7.627 17.797 1.00 82.25 177 GLU A C 1
ATOM 1394 O O . GLU A 1 177 ? 31.293 -7.007 18.663 1.00 82.25 177 GLU A O 1
ATOM 1399 N N . VAL A 1 178 ? 32.949 -7.073 17.154 1.00 78.25 178 VAL A N 1
ATOM 1400 C CA . VAL A 1 178 ? 33.437 -5.714 17.437 1.00 78.25 178 VAL A CA 1
ATOM 1401 C C . VAL A 1 178 ? 32.303 -4.698 17.263 1.00 78.25 178 VAL A C 1
ATOM 1403 O O . VAL A 1 178 ? 31.684 -4.618 16.208 1.00 78.25 178 VAL A O 1
ATOM 1406 N N . GLY A 1 179 ? 32.046 -3.912 18.311 1.00 76.75 179 GLY A N 1
ATOM 1407 C CA . GLY A 1 179 ? 30.958 -2.927 18.348 1.00 76.75 179 GLY A CA 1
ATOM 1408 C C . GLY A 1 179 ? 29.664 -3.433 18.993 1.00 76.75 179 GLY A C 1
ATOM 1409 O O . GLY A 1 179 ? 28.814 -2.614 19.332 1.00 76.75 179 GLY A O 1
ATOM 1410 N N . TRP A 1 180 ? 29.537 -4.740 19.247 1.00 83.94 180 TRP A N 1
ATOM 1411 C CA . TRP A 1 180 ? 28.416 -5.332 19.977 1.00 83.94 180 TRP A CA 1
ATOM 1412 C C . TRP A 1 180 ? 28.794 -5.650 21.425 1.00 83.94 180 TRP A C 1
ATOM 1414 O O . TRP A 1 180 ? 29.936 -5.977 21.739 1.00 83.94 180 TRP A O 1
ATOM 1424 N N . GLN A 1 181 ? 27.819 -5.541 22.325 1.00 82.69 181 GLN A N 1
ATOM 1425 C CA . GLN A 1 181 ? 27.977 -5.788 23.761 1.00 82.69 181 GLN A CA 1
ATOM 1426 C C . GLN A 1 181 ? 26.819 -6.640 24.283 1.00 82.69 181 GLN A C 1
ATOM 1428 O O . GLN A 1 181 ? 25.796 -6.797 23.605 1.00 82.69 181 GLN A O 1
ATOM 1433 N N . SER A 1 182 ? 26.970 -7.189 25.489 1.00 86.88 182 SER A N 1
ATOM 1434 C CA . SER A 1 182 ? 25.889 -7.926 26.136 1.00 86.88 182 SER A CA 1
ATOM 1435 C C . SER A 1 182 ? 24.799 -6.976 26.648 1.00 86.88 182 SER A C 1
ATOM 1437 O O . SER A 1 182 ? 25.055 -5.822 26.997 1.00 86.88 182 SER A O 1
ATOM 1439 N N . VAL A 1 183 ? 23.565 -7.475 26.767 1.00 80.25 183 VAL A N 1
ATOM 1440 C CA . VAL A 1 183 ? 22.456 -6.706 27.371 1.00 80.25 183 VAL A CA 1
ATOM 1441 C C . VAL A 1 183 ? 22.772 -6.324 28.821 1.00 80.25 183 VAL A C 1
ATOM 1443 O O . VAL A 1 183 ? 22.396 -5.249 29.285 1.00 80.25 183 VAL A O 1
ATOM 1446 N N . SER A 1 184 ? 23.488 -7.189 29.539 1.00 79.19 184 SER A N 1
ATOM 1447 C CA . SER A 1 184 ? 23.891 -6.961 30.928 1.00 79.19 184 SER A CA 1
ATOM 1448 C C . SER A 1 184 ? 24.827 -5.759 31.074 1.00 79.19 184 SER A C 1
ATOM 1450 O O . SER A 1 184 ? 24.703 -5.009 32.046 1.00 79.19 184 SER A O 1
ATOM 1452 N N . ASP A 1 185 ? 25.720 -5.548 30.103 1.00 81.38 185 ASP A N 1
ATOM 1453 C CA . ASP A 1 185 ? 26.642 -4.406 30.090 1.00 81.38 185 ASP A CA 1
ATOM 1454 C C . ASP A 1 185 ? 25.886 -3.095 29.851 1.00 81.38 185 ASP A C 1
ATOM 1456 O O . ASP A 1 185 ? 26.145 -2.097 30.518 1.00 81.38 185 ASP A O 1
ATOM 1460 N N . LEU A 1 186 ? 24.870 -3.114 28.982 1.00 74.12 186 LEU A N 1
ATOM 1461 C CA . LEU A 1 186 ? 24.037 -1.945 28.680 1.00 74.12 186 LEU A CA 1
ATOM 1462 C C . LEU A 1 186 ? 23.181 -1.494 29.877 1.00 74.12 186 LEU A C 1
ATOM 1464 O O . LEU A 1 186 ? 22.861 -0.316 30.028 1.00 74.12 186 LEU A O 1
ATOM 1468 N N . LEU A 1 187 ? 22.824 -2.430 30.758 1.00 75.75 187 LEU A N 1
ATOM 1469 C CA .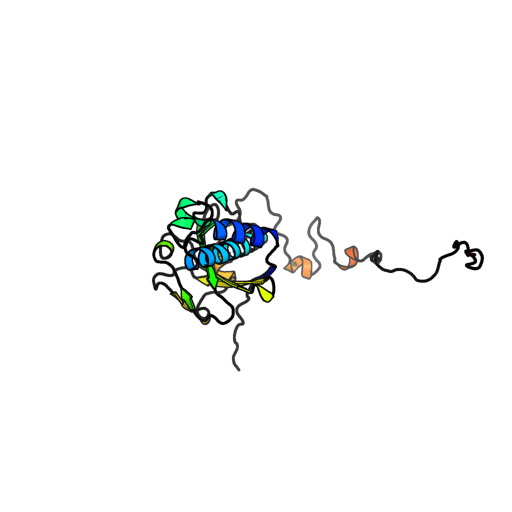 LEU A 1 187 ? 22.053 -2.168 31.976 1.00 75.75 187 LEU A CA 1
ATOM 1470 C C . LEU A 1 187 ? 22.933 -1.775 33.177 1.00 75.75 187 LEU A C 1
ATOM 1472 O O . LEU A 1 187 ? 22.407 -1.602 34.284 1.00 75.75 187 LEU A O 1
ATOM 1476 N N . SER A 1 188 ? 24.247 -1.620 32.975 1.00 73.62 188 SER A N 1
ATOM 1477 C CA . SER A 1 188 ? 25.236 -1.405 34.032 1.00 73.62 188 SER A CA 1
ATOM 1478 C C . SER A 1 188 ? 25.991 -0.074 33.859 1.00 73.62 188 SER A C 1
ATOM 1480 O O . SER A 1 188 ? 26.737 0.087 32.899 1.00 73.62 188 SER A O 1
ATOM 1482 N N . PRO A 1 189 ? 25.882 0.878 34.807 1.00 68.88 189 PRO A N 1
ATOM 1483 C CA . PRO A 1 189 ? 25.065 0.836 36.016 1.00 68.88 189 PRO A CA 1
ATOM 1484 C C . PRO A 1 189 ? 23.579 1.051 35.700 1.00 68.88 189 PRO A C 1
ATOM 1486 O O . PRO A 1 189 ? 23.238 1.721 34.730 1.00 68.88 189 PRO A O 1
ATOM 1489 N N . LYS A 1 190 ? 22.705 0.507 36.564 1.00 63.41 190 LYS A N 1
ATOM 1490 C CA . LYS A 1 190 ? 21.236 0.555 36.447 1.00 63.41 190 LYS A CA 1
ATOM 1491 C C . LYS A 1 190 ? 20.760 1.887 35.866 1.00 63.41 190 LYS A C 1
ATOM 1493 O O . LYS A 1 190 ? 20.794 2.902 36.568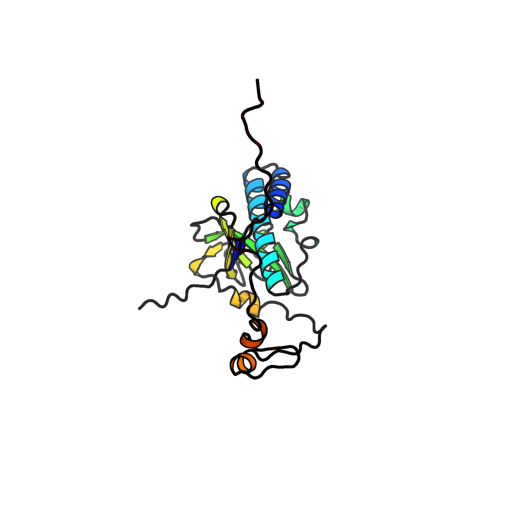 1.00 63.41 190 LYS A O 1
ATOM 1498 N N . LEU A 1 191 ? 20.280 1.858 34.622 1.00 60.44 191 LEU A N 1
ATOM 1499 C CA . LEU A 1 191 ? 19.600 2.987 33.996 1.00 60.44 191 LEU A CA 1
ATOM 1500 C C . LEU A 1 191 ? 18.483 3.442 34.942 1.00 60.44 191 LEU A C 1
ATOM 1502 O O . LEU A 1 191 ? 17.542 2.698 35.220 1.00 60.44 191 LEU A O 1
ATOM 1506 N N . ARG A 1 192 ? 18.618 4.648 35.499 1.00 61.91 192 ARG A N 1
ATOM 1507 C CA . ARG A 1 192 ? 17.541 5.297 36.247 1.00 61.91 192 ARG A CA 1
ATOM 1508 C C . ARG A 1 192 ? 16.684 6.027 35.214 1.00 61.91 192 ARG A C 1
ATOM 1510 O O . ARG A 1 192 ? 17.150 7.040 34.696 1.00 61.91 192 ARG A O 1
ATOM 1517 N N . PRO A 1 193 ? 15.478 5.545 34.870 1.00 60.19 193 PRO A N 1
ATOM 1518 C CA . PRO A 1 193 ? 14.591 6.319 34.014 1.00 60.19 193 PRO A CA 1
ATOM 1519 C C . PRO A 1 193 ? 14.320 7.675 34.679 1.00 60.19 193 PRO A C 1
ATOM 1521 O O . PRO A 1 193 ? 13.988 7.728 35.863 1.00 60.19 193 PRO A O 1
ATOM 1524 N N . ALA A 1 194 ? 14.447 8.766 33.920 1.00 57.19 194 ALA A N 1
ATOM 1525 C CA . ALA A 1 194 ? 14.242 10.139 34.401 1.00 57.19 194 ALA A CA 1
ATOM 1526 C C . ALA A 1 194 ? 12.785 10.442 34.821 1.00 57.19 194 ALA A C 1
ATOM 1528 O O . ALA A 1 194 ? 12.489 11.528 35.304 1.00 57.19 194 ALA A O 1
ATOM 1529 N N . PHE A 1 195 ? 11.877 9.473 34.672 1.00 56.56 195 PHE A N 1
ATOM 1530 C CA . PHE A 1 195 ? 10.449 9.574 34.983 1.00 56.56 195 PHE A CA 1
ATOM 1531 C C . PHE A 1 195 ? 10.077 8.984 36.348 1.00 56.56 195 PHE A C 1
ATOM 1533 O O . PHE A 1 195 ? 8.973 8.476 36.536 1.00 56.56 195 PHE A O 1
ATOM 1540 N N . ARG A 1 196 ? 10.987 9.025 37.322 1.00 46.28 196 ARG A N 1
ATOM 1541 C CA . ARG A 1 196 ? 10.605 8.880 38.728 1.00 46.28 196 ARG A CA 1
ATOM 1542 C C . ARG A 1 196 ? 10.772 10.226 39.407 1.00 46.28 196 ARG A C 1
ATOM 1544 O O . ARG A 1 196 ? 11.878 10.586 39.794 1.00 46.28 196 ARG A O 1
ATOM 1551 N N . ASN A 1 197 ? 9.651 10.925 39.586 1.00 51.16 197 ASN A N 1
ATOM 1552 C CA . ASN A 1 197 ? 9.503 11.826 40.718 1.00 51.16 197 ASN A CA 1
ATOM 1553 C C . ASN A 1 197 ? 9.760 10.984 41.970 1.00 51.16 197 ASN A C 1
ATOM 1555 O O . ASN A 1 197 ? 8.914 10.195 42.387 1.00 51.16 197 ASN A O 1
ATOM 1559 N N . THR A 1 198 ? 10.961 11.085 42.524 1.00 48.25 198 THR A N 1
ATOM 1560 C CA . THR A 1 198 ? 11.164 10.821 43.942 1.00 48.25 198 THR A CA 1
ATOM 1561 C C . THR A 1 198 ? 10.333 11.857 44.681 1.00 48.25 198 THR A C 1
ATOM 1563 O O . THR A 1 198 ? 10.687 13.035 44.710 1.00 48.25 198 THR A O 1
ATOM 1566 N N . GLU A 1 199 ? 9.193 11.423 45.213 1.00 53.16 199 GLU A N 1
ATOM 1567 C CA . GLU A 1 199 ? 8.643 12.049 46.409 1.00 53.16 199 GLU A CA 1
ATOM 1568 C C . GLU A 1 199 ? 9.768 12.127 47.456 1.00 53.16 199 GLU A C 1
ATOM 1570 O O . GLU A 1 199 ? 10.598 11.220 47.552 1.00 53.16 199 GLU A O 1
ATOM 1575 N N . ASP A 1 200 ? 9.801 13.252 48.167 1.00 50.94 200 ASP A N 1
ATOM 1576 C CA . ASP A 1 200 ? 10.832 13.722 49.099 1.00 50.94 200 ASP A CA 1
ATOM 1577 C C . ASP A 1 200 ? 12.108 14.317 48.486 1.00 50.94 200 ASP A C 1
ATOM 1579 O O . ASP A 1 200 ? 13.159 13.688 48.393 1.00 50.94 200 ASP A O 1
ATOM 1583 N N . GLN A 1 201 ? 12.020 15.609 48.142 1.00 49.66 201 GLN A N 1
ATOM 1584 C CA . GLN A 1 201 ? 12.729 16.692 48.853 1.00 49.66 201 GLN A CA 1
ATOM 1585 C C . GLN A 1 201 ? 12.343 18.059 48.250 1.00 49.66 201 GLN A C 1
ATOM 1587 O O . GLN A 1 201 ? 13.066 18.640 47.443 1.00 49.66 201 GLN A O 1
ATOM 1592 N N . GLN A 1 202 ? 11.188 18.606 48.648 1.00 47.03 202 GLN A N 1
ATOM 1593 C CA . GLN A 1 202 ? 10.912 20.040 48.496 1.00 47.03 202 GLN A CA 1
ATOM 1594 C C . GLN A 1 202 ? 11.271 20.773 49.794 1.00 47.03 202 GLN A C 1
ATOM 1596 O O . GLN A 1 202 ? 10.414 21.049 50.626 1.00 47.03 202 GLN A O 1
ATOM 1601 N N . GLU A 1 203 ? 12.537 21.161 49.946 1.00 52.84 203 GLU A N 1
ATOM 1602 C CA . GLU A 1 203 ? 12.937 22.212 50.888 1.00 52.84 203 GLU A CA 1
ATOM 1603 C C . GLU A 1 203 ? 13.170 23.515 50.115 1.00 52.84 203 GLU A C 1
ATOM 1605 O O . GLU A 1 203 ? 14.303 23.835 49.764 1.00 52.84 203 GLU A O 1
ATOM 1610 N N . ARG A 1 204 ? 12.082 24.231 49.786 1.00 50.38 204 ARG A N 1
ATOM 1611 C CA . ARG A 1 204 ? 12.002 25.698 49.551 1.00 50.38 204 ARG A CA 1
ATOM 1612 C C . ARG A 1 204 ? 10.682 26.064 48.860 1.00 50.38 204 ARG A C 1
ATOM 1614 O O . ARG A 1 204 ? 10.651 26.455 47.699 1.00 50.38 204 ARG A O 1
ATOM 1621 N N . GLY A 1 205 ? 9.581 25.972 49.598 1.00 56.03 205 GLY A N 1
ATOM 1622 C CA . GLY A 1 205 ? 8.330 26.655 49.262 1.00 56.03 205 GLY A CA 1
ATOM 1623 C C . GLY A 1 205 ? 8.077 27.752 50.290 1.00 56.03 205 GLY A C 1
ATOM 1624 O O . GLY A 1 205 ? 8.075 27.472 51.485 1.00 56.03 205 GLY A O 1
ATOM 1625 N N . LYS A 1 206 ? 7.911 29.005 49.856 1.00 53.53 206 LYS A N 1
ATOM 1626 C CA . LYS A 1 206 ? 7.466 30.086 50.746 1.00 53.53 206 LYS A CA 1
ATOM 1627 C C . LYS A 1 206 ? 5.949 29.968 50.897 1.00 53.53 206 LYS A C 1
ATOM 1629 O O . LYS A 1 206 ? 5.245 29.945 49.891 1.00 53.53 206 LYS A O 1
ATOM 1634 N N . LEU A 1 207 ? 5.470 29.877 52.133 1.00 50.88 207 LEU A N 1
ATOM 1635 C CA . LEU A 1 207 ? 4.046 29.818 52.450 1.00 50.88 207 LEU A CA 1
ATOM 1636 C C . LEU A 1 207 ? 3.433 31.200 52.173 1.00 50.88 207 LEU A C 1
ATOM 1638 O O . LEU A 1 207 ? 3.942 32.207 52.665 1.00 50.88 207 LEU A O 1
ATOM 1642 N N . ILE A 1 208 ? 2.409 31.251 51.323 1.00 59.75 208 ILE A N 1
ATOM 1643 C CA . ILE A 1 208 ? 1.614 32.459 51.086 1.00 59.75 208 ILE A CA 1
ATOM 1644 C C . ILE A 1 208 ? 0.351 32.300 51.927 1.00 59.75 208 ILE A C 1
ATOM 1646 O O . ILE A 1 208 ? -0.437 31.390 51.674 1.00 59.75 208 ILE A O 1
ATOM 1650 N N . ASP A 1 209 ? 0.187 33.157 52.933 1.00 60.47 209 ASP A N 1
ATOM 1651 C CA . ASP A 1 209 ? -1.047 33.230 53.712 1.00 60.47 209 ASP A CA 1
ATOM 1652 C C . ASP A 1 209 ? -2.148 33.870 52.866 1.00 60.47 209 ASP A C 1
ATOM 1654 O O . ASP A 1 209 ? -2.027 35.000 52.393 1.00 60.47 209 ASP A O 1
ATOM 1658 N N . LEU A 1 210 ? -3.240 33.133 52.674 1.00 60.00 210 LEU A N 1
ATOM 1659 C CA . LEU A 1 210 ? -4.378 33.540 51.853 1.00 60.00 210 LEU A CA 1
ATOM 1660 C C . LEU A 1 210 ? -5.435 34.308 52.672 1.00 60.00 210 LEU A C 1
ATOM 1662 O O . LEU A 1 210 ? -6.629 34.077 52.507 1.00 60.00 210 LEU A O 1
ATOM 1666 N N . PHE A 1 211 ? -5.000 35.191 53.577 1.00 53.28 211 PHE A N 1
ATOM 1667 C CA . PHE A 1 211 ? -5.895 36.049 54.370 1.00 53.28 211 PHE A CA 1
ATOM 1668 C C . PHE A 1 211 ? -5.806 37.547 54.043 1.00 53.28 211 PHE A C 1
ATOM 1670 O O . PHE A 1 211 ? -6.563 38.321 54.618 1.00 53.28 211 PHE A O 1
ATOM 1677 N N . ASP A 1 212 ? -5.000 37.948 53.055 1.00 53.00 212 ASP A N 1
ATOM 1678 C CA . ASP A 1 212 ? -4.921 39.341 52.579 1.00 53.00 212 ASP A CA 1
ATOM 1679 C C . ASP A 1 212 ? -5.525 39.527 51.174 1.00 53.00 212 ASP A C 1
ATOM 1681 O O . ASP A 1 212 ? -4.900 40.071 50.263 1.00 53.00 212 ASP A O 1
ATOM 1685 N N . LEU A 1 213 ? -6.770 39.087 50.989 1.00 48.84 213 LEU A N 1
ATOM 1686 C CA . LEU A 1 213 ? -7.624 39.564 49.895 1.00 48.84 213 LEU A CA 1
ATOM 1687 C C . LEU A 1 213 ? -8.965 40.008 50.485 1.00 48.84 213 LEU A C 1
ATOM 1689 O O . LEU A 1 213 ? -9.932 39.247 50.519 1.00 48.84 213 LEU A O 1
ATOM 1693 N N . GLY A 1 214 ? -8.963 41.234 51.012 1.00 45.44 214 GLY A N 1
ATOM 1694 C CA . GLY A 1 214 ? -10.171 42.049 51.143 1.00 45.44 214 GLY A CA 1
ATOM 1695 C C . GLY A 1 214 ? -10.617 42.605 49.797 1.00 45.44 214 GLY A C 1
ATOM 1696 O O . GLY A 1 214 ? -9.764 42.710 48.886 1.00 45.44 214 GLY A O 1
#

pLDDT: mean 85.82, std 17.32, range [30.78, 98.75]

Secondary structure (DSSP, 8-state):
---------EEEEPPHHHHHHHHHHHHT-SSHHHHHHHHHHHHHHHHHHHHHHHTT--EESTTSGGG-HHHHHHS---EEEETTTEEEEEEEE-TT--EEE--GGGSSS-SEEEEEEEEGGGTEEEEEEEES--TTSEEETTTSBPHHHHHHHSPPPPS-S------HHHHHTT-PPTT---HHHHTSS----TT---S----------TT---

Foldseek 3Di:
DDPPVQQDKDKDFQDPVLQVVLQVLLVLEDDNVLSVLLSQLSSQLVVVVVVCVVVVWDWDPCPALSNVSVSSHVDSFNWIQTPPQGTEGRFEDEPPDQKTFATPVRQDRHQWYWYWYDDVVRSMIMTLAIGRGDNVRMDGSSPHDHNVVVVVSGDDPDPPDPPPPDDVVCVVVVNADPPDDDPVVVCPPNDDPPPDPPDDDPPDDDDDDPPPDD

Sequence (214 aa):
MNNLTEKLAFSVPITRDWYQLAETFSQEQHEPDKAQDVYLNTLAVYAVNFYLQCMEVETDLAASDSSNPALRSLMNVSDLMVKGWGKLECRPVLPGDLVCDIPPESRQERVGYVVVEINQPNNQAKLLGFAKTALGGSLEISKIDSLEELIKQLPEPLPELESNVVNLLEWFKGNFEVGWQSVSDLLSPKLRPAFRNTEDQQERGKLIDLFDLG

=== Feature glossary ===
Annotated list of the representations used here:

Nearest PDB structures. The Foldseek neighbor list gives the closest experimentally determined structures in the PDB, ranked by structural alignment. TM-score near 1 means near-identical fold; near 0.3 means only rough topology match. This is how one finds what a novel AlphaFold prediction most resembles in the solved-structure universe.

Foldseek 3Di. Foldseek's 3Di representation compresses backbone geometry into a per-residue letter drawn from a learned twenty-state alphabet. It captures the tertiary interaction pattern around each residue — which residues are packed against it in space, regardless of where they are in sequence.

Radius of gyration, Cα contacts, bounding box. Radius of gyration (Rg) is the root-mean-square distance of Cα atoms from their centroid — a single number for overall size and compactness. A globular domain of N residues has Rg ≈ 2.2·N^0.38 Å; an extended or disordered chain has a much larger Rg. The Cα contact count is the number of residue pairs whose Cα atoms are within 8 Å and are more than four positions apart in sequence — a standard proxy for tertiary packing density. The bounding box is the smallest axis-aligned box enclosing all Cα atoms.

InterPro / GO / CATH / organism. The annotation block draws on four external resources. InterPro: which protein families and domains the sequence belongs to. GO: standardized terms for what the protein does, what process it participates in, and where in the cell it acts. CATH: which structural fold it has in the CATH hierarchy. Organism: the species of origin.

mmCIF coordinates. The mmCIF block holds the 3D Cartesian coordinates of each backbone atom (N, Cα, C, O) in ångströms. mmCIF is the PDB's canonical archive format — a tagged-loop text representation of the atomic model.

pLDDT. pLDDT is the predicted lDDT-Cα score: AlphaFold's confidence that the local environment of each residue (all inter-atomic distances within 15 Å) is correctly placed. It is a per-residue number between 0 and 100, with higher meaning more reliable.

Backbone torsions (φ/ψ). φ (phi) and ψ (psi) are the two rotatable backbone dihedrals per residue: φ is the C(i-1)–N–Cα–C torsion, ψ is the N–Cα–C–N(i+1) torsion, both in degrees on (−180°, 180°]. α-helical residues cluster near (−60°, −45°); β-strand residues near (−120°, +130°). A Ramachandran plot is simply a scatter of (φ, ψ) for every residue.

B-factor. For experimental (PDB) structures, the B-factor (temperature factor) quantifies the positional spread of each atom in the crystal — a combination of thermal vibration and static disorder — in units of Å². High B-factors mark flexible loops or poorly resolved regions; low B-factors mark the rigid, well-ordered core.

Secondary structure (3-state, P-SEA). SS3 is a coarse helix/strand/coil call (letters a/b/c) made by the P-SEA algorithm from inter-Cα distances and dihedrals. It is less detailed than DSSP but needs only Cα positions.

Predicted aligned error. Predicted aligned error is AlphaFold's pairwise confidence. Unlike pLDDT (per-residue), PAE is per-residue-pair and captures whether two parts of the structure are correctly placed relative to each other. Units are ångströms of expected positional error.

Solvent-accessible surface area. Solvent-accessible surface area (SASA) is the area in Å² traced out by the centre of a 1.4 Å probe sphere (a water molecule) rolled over the protein's van der Waals surface (Shrake–Rupley / Lee–Richards construction). Buried residues have near-zero SASA; fully exposed residues can exceed 200 Å². The total SASA scales roughly with the number of surface residues.

Secondary structure (8-state, DSSP). The SS8 string is DSSP's per-residue secondary-structure call. α-helix (H) means an i→i+4 H-bond ladder; β-strand (E) means the residue participates in a β-sheet; 3₁₀ (G) and π (I) are tighter and wider helices; T/S are turns/bends; '-' is loop.

Rendered structure images. Structure images are PyMOL renders from six orthogonal camera directions. Cartoon representation draws helices as coils and strands as arrows; sticks shows the backbone as bonds; surface shows the solvent-excluded envelope. Rainbow coloring maps sequence position to hue (blue→red, N→C); chain coloring assigns a distinct color per polypeptide.

Sequence. The amino-acid sequence is the protein's primary structure: the linear order of residues from the N-terminus to the C-terminus, written in one-letter code. Everything else here — the 3D coordinates, the secondary structure, the domain annotations — is ultimately a consequence of this string.

Contact-map, Ramachandran, and PAE plots. Three diagnostic plots accompany the record. The Cα contact map visualizes the tertiary structure as a 2D adjacency matrix (8 Å cutoff, sequence-local contacts suppressed). The Ramachandran plot shows the distribution of backbone (φ, ψ) torsions, with points in the α and β basins reflecting secondary structure content. The PAE plot shows AlphaFold's inter-residue confidence as a color matrix.